Protein AF-A0A838UPL0-F1 (afdb_mo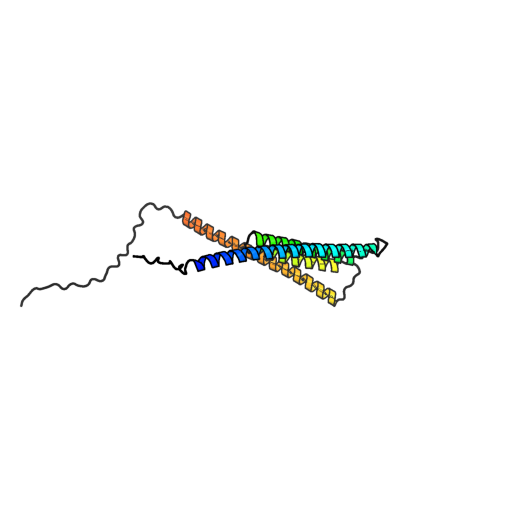nomer_lite)

Foldseek 3Di:
DDDDDDDDDDDPPVVVVVVVVVVVVVVVVVLVVVLVVLLVVLVVVLVVLLVVLVVQLVVQCVVPVDPPRPALVNVLVSVLSVLVSVLSVLVSVLSVVCVPVVDPDCVSVLVSQLSVLVSLLSSLVSVVPRPPDDDDPVVNVVSVVSNVVSVVSNVVSVVVVVVVVVVVVVVVVVVVVVVVVVVPPPPPPDDPPPPPPPPDDDDDDDDDDDDDDD

Secondary structure (DSSP, 8-state):
--------PPPTHHHHHHHHHHHHHHHHHHHHHHHHHHHHHHHHHHHHHHHHHHHHHHHHHHHSSSGGG--HHHHHHHHHHHHHHHHHHHHHHHHHHHHHH----HHHHHHHHHHHHHHHHHHHHHHHT-TT----HHHHHHHHHHHHHHHHHHHHHHHHHHHHHHHHHHHHHHHHHHHHHHHTS----S---------------PPP------

Sequence (214 aa):
MSTPTVKKTPTSRETSKKRGDVIVWIFGILDRGVYIFIGLAFILAAILALFLSFSNLIQSVGRNVAFYDITPQNVLDFVSDLLLVLIIMEVLGTIRSYLQEGDTTVKPFLFIGIISATRGILSIGALLSIPGETLKADEFTRKMIELGIDAVIIVALGITIRVLGKLASDKEDDAELVSQTITEIPAVGGQLTVATTVVNPPHHHEPVPGDVAS

Radius of gyration: 37.72 Å; chains: 1; bounding box: 119×47×112 Å

pLDDT: mean 76.5, std 15.48, range [42.34, 97.94]

Structure (mmCIF, N/CA/C/O backbone):
data_AF-A0A838UPL0-F1
#
_entry.id   AF-A0A838UPL0-F1
#
loop_
_atom_site.group_PDB
_atom_site.id
_atom_site.type_symbol
_atom_site.label_atom_id
_atom_site.label_alt_id
_atom_site.label_comp_id
_atom_site.label_asym_id
_atom_site.label_entity_id
_atom_site.label_seq_id
_atom_site.pdbx_PDB_ins_code
_atom_site.Cartn_x
_atom_site.Cartn_y
_atom_site.Cartn_z
_atom_site.occupancy
_atom_site.B_iso_or_equiv
_atom_site.auth_seq_id
_atom_site.auth_comp_id
_atom_site.auth_asym_id
_atom_site.auth_atom_id
_atom_site.pdbx_PDB_model_num
ATOM 1 N N . MET A 1 1 ? 4.597 -5.238 84.875 1.00 46.53 1 MET A N 1
ATOM 2 C CA . MET A 1 1 ? 3.321 -4.801 84.272 1.00 46.53 1 MET A CA 1
ATOM 3 C C . MET A 1 1 ? 3.653 -4.334 82.864 1.00 46.53 1 MET A C 1
ATOM 5 O O . MET A 1 1 ? 4.021 -3.185 82.679 1.00 46.53 1 MET A O 1
ATOM 9 N N . SER A 1 2 ? 3.682 -5.268 81.913 1.00 47.09 2 SER A N 1
ATOM 10 C CA . SER A 1 2 ? 4.128 -5.022 80.536 1.00 47.09 2 SER A CA 1
ATOM 11 C C . SER A 1 2 ? 2.934 -5.255 79.623 1.00 47.09 2 SER A C 1
ATOM 13 O O . SER A 1 2 ? 2.416 -6.367 79.554 1.00 47.09 2 SER A O 1
ATOM 15 N N . THR A 1 3 ? 2.443 -4.191 79.002 1.00 55.00 3 THR A N 1
ATOM 16 C CA . THR A 1 3 ? 1.325 -4.231 78.058 1.00 55.00 3 THR A CA 1
ATOM 17 C C . THR A 1 3 ? 1.759 -4.930 76.764 1.00 55.00 3 THR A C 1
ATOM 19 O O . THR A 1 3 ? 2.831 -4.623 76.240 1.00 55.00 3 THR A O 1
ATOM 22 N N . PRO A 1 4 ? 0.966 -5.869 76.216 1.00 54.00 4 PRO A N 1
ATOM 23 C CA . PRO A 1 4 ? 1.294 -6.491 74.945 1.00 54.00 4 PRO A CA 1
ATOM 24 C C . PRO A 1 4 ? 0.950 -5.528 73.804 1.00 54.00 4 PRO A C 1
ATOM 26 O O . PRO A 1 4 ? -0.168 -5.022 73.694 1.00 54.00 4 PRO A O 1
ATOM 29 N N . THR A 1 5 ? 1.928 -5.263 72.944 1.00 60.84 5 THR A N 1
ATOM 30 C CA . THR A 1 5 ? 1.773 -4.458 71.734 1.00 60.84 5 THR A CA 1
ATOM 31 C C . THR A 1 5 ? 1.040 -5.267 70.662 1.00 60.84 5 THR A C 1
ATOM 33 O O . THR A 1 5 ? 1.549 -6.248 70.122 1.00 60.84 5 THR A O 1
ATOM 36 N N . VAL A 1 6 ? -0.187 -4.851 70.343 1.00 65.31 6 VAL A N 1
ATOM 37 C CA . VAL A 1 6 ? -0.991 -5.431 69.259 1.00 65.31 6 VAL A CA 1
ATOM 38 C C . VAL A 1 6 ? -0.346 -5.083 67.916 1.00 65.31 6 VAL A C 1
ATOM 40 O O . VAL A 1 6 ? -0.384 -3.940 67.457 1.00 65.31 6 VAL A O 1
ATOM 43 N N . LYS A 1 7 ? 0.257 -6.085 67.274 1.00 62.19 7 LYS A N 1
ATOM 44 C CA . LYS A 1 7 ? 0.838 -5.984 65.932 1.00 62.19 7 LYS A CA 1
ATOM 45 C C . LYS A 1 7 ? -0.303 -6.016 64.906 1.00 62.19 7 LYS A C 1
ATOM 47 O O . LYS A 1 7 ? -0.904 -7.063 64.684 1.00 62.19 7 LYS A O 1
ATOM 52 N N . LYS A 1 8 ? -0.634 -4.868 64.304 1.00 61.50 8 LYS A N 1
ATOM 53 C CA . LYS A 1 8 ? -1.645 -4.778 63.236 1.00 61.50 8 LYS A CA 1
ATOM 54 C C . LYS A 1 8 ? -1.180 -5.588 62.022 1.00 61.50 8 LYS A C 1
ATOM 56 O O . LYS A 1 8 ? -0.199 -5.233 61.374 1.00 61.50 8 LYS A O 1
ATOM 61 N N . THR A 1 9 ? -1.880 -6.676 61.722 1.00 64.88 9 THR A N 1
ATOM 62 C CA . THR A 1 9 ? -1.722 -7.425 60.472 1.00 64.88 9 THR A CA 1
ATOM 63 C C . THR A 1 9 ? -2.295 -6.603 59.314 1.00 64.88 9 THR A C 1
ATOM 65 O O . THR A 1 9 ? -3.437 -6.146 59.425 1.00 64.88 9 THR A O 1
ATOM 68 N N . PRO A 1 10 ? -1.548 -6.395 58.215 1.00 59.47 10 PRO A N 1
ATOM 69 C CA . PRO A 1 10 ? -2.039 -5.637 57.072 1.00 59.47 10 PRO A CA 1
ATOM 70 C C . PRO A 1 10 ? -3.258 -6.341 56.468 1.00 59.47 10 PRO A C 1
ATOM 72 O O . PRO A 1 10 ? -3.233 -7.529 56.149 1.00 59.47 10 PRO A O 1
ATOM 75 N N . THR A 1 11 ? -4.358 -5.603 56.367 1.00 61.34 11 THR A N 1
ATOM 76 C CA . THR A 1 11 ? -5.640 -6.087 55.859 1.00 61.34 11 THR A CA 1
ATOM 77 C C . THR A 1 11 ? -5.556 -6.370 54.357 1.00 61.34 11 THR A C 1
ATOM 79 O O . THR A 1 11 ? -5.105 -5.520 53.592 1.00 61.34 11 THR A O 1
ATOM 82 N N . SER A 1 12 ? -6.071 -7.526 53.928 1.00 61.12 12 SER A N 1
ATOM 83 C CA . SER A 1 12 ? -6.034 -8.077 52.554 1.00 61.12 12 SER A CA 1
ATOM 84 C C . SER A 1 12 ? -6.566 -7.163 51.423 1.00 61.12 12 SER A C 1
ATOM 86 O O . SER A 1 12 ? -6.449 -7.488 50.246 1.00 61.12 12 SER A O 1
ATOM 88 N N . ARG A 1 13 ? -7.152 -6.000 51.741 1.00 58.97 13 ARG A N 1
ATOM 89 C CA . ARG A 1 13 ? -7.645 -5.019 50.755 1.00 58.97 13 ARG A CA 1
ATOM 90 C C . ARG A 1 13 ? -6.539 -4.146 50.146 1.00 58.97 13 ARG A C 1
ATOM 92 O O . ARG A 1 13 ? -6.709 -3.646 49.040 1.00 58.97 13 ARG A O 1
ATOM 99 N N . GLU A 1 14 ? -5.403 -3.983 50.821 1.00 55.94 14 GLU A N 1
ATOM 100 C CA . GLU A 1 14 ? -4.322 -3.091 50.365 1.00 55.94 14 GLU A CA 1
ATOM 101 C C . GLU A 1 14 ? -3.392 -3.758 49.330 1.00 55.94 14 GLU A C 1
ATOM 103 O O . GLU A 1 14 ? -2.831 -3.106 48.449 1.00 55.94 14 GLU A O 1
ATOM 108 N N . THR A 1 15 ? -3.280 -5.088 49.376 1.00 56.06 15 THR A N 1
ATOM 109 C CA . THR A 1 15 ? -2.425 -5.886 48.482 1.00 56.06 15 THR A CA 1
ATOM 110 C C . THR A 1 15 ? -3.022 -6.079 47.086 1.00 56.06 15 THR A C 1
ATOM 112 O O . THR A 1 15 ? -2.272 -6.264 46.129 1.00 56.06 15 THR A O 1
ATOM 115 N N . SER A 1 16 ? -4.348 -5.990 46.934 1.00 59.12 16 SER A N 1
ATOM 116 C CA . SER A 1 16 ? -5.016 -6.116 45.630 1.00 59.12 16 SER A CA 1
ATOM 117 C C . SER A 1 16 ? -4.876 -4.857 44.767 1.00 59.12 16 SER A C 1
ATOM 119 O O . SER A 1 16 ? -4.747 -4.969 43.551 1.00 59.12 16 SER A O 1
ATOM 121 N N . LYS A 1 17 ? -4.850 -3.662 45.378 1.00 59.12 17 LYS A N 1
ATOM 122 C CA . LYS A 1 17 ? -4.760 -2.384 44.648 1.00 59.12 17 LYS A CA 1
ATOM 123 C C . LYS A 1 17 ? -3.376 -2.176 44.020 1.00 59.12 17 LYS A C 1
ATOM 125 O O . LYS A 1 17 ? -3.278 -1.872 42.839 1.00 59.12 17 LYS A O 1
ATOM 130 N N . LYS A 1 18 ? -2.305 -2.492 44.762 1.00 62.38 18 LYS A N 1
ATOM 131 C CA . LYS A 1 18 ? -0.920 -2.445 44.251 1.00 62.38 18 LYS A CA 1
ATOM 132 C C . LYS A 1 18 ? -0.658 -3.384 43.070 1.00 62.38 18 LYS A C 1
ATOM 134 O O . LYS A 1 18 ? 0.221 -3.105 42.266 1.00 62.38 18 LYS A O 1
ATOM 139 N N . ARG A 1 19 ? -1.377 -4.508 42.969 1.00 69.44 19 ARG A N 1
ATOM 140 C CA . ARG A 1 19 ? -1.193 -5.475 41.874 1.00 69.44 19 ARG A CA 1
ATOM 141 C C . ARG A 1 19 ? -1.781 -4.974 40.554 1.00 69.44 19 ARG A C 1
ATOM 143 O O . ARG A 1 19 ? -1.145 -5.165 39.525 1.00 69.44 19 ARG A O 1
ATOM 150 N N . GLY A 1 20 ? -2.937 -4.308 40.591 1.00 72.00 20 GLY A N 1
ATOM 151 C CA . GLY A 1 20 ? -3.556 -3.712 39.401 1.00 72.00 20 GLY A CA 1
ATOM 152 C C . GLY A 1 20 ? -2.692 -2.609 38.790 1.00 72.00 20 GLY A C 1
ATOM 153 O O . GLY A 1 20 ? -2.417 -2.644 37.594 1.00 72.00 20 GLY A O 1
ATOM 154 N N . ASP A 1 21 ? -2.172 -1.707 39.624 1.00 80.38 21 ASP A N 1
ATOM 155 C CA . ASP A 1 21 ? -1.339 -0.585 39.170 1.00 80.38 21 ASP A CA 1
ATOM 156 C C . ASP A 1 21 ? -0.024 -1.061 38.522 1.00 80.38 21 ASP A C 1
ATOM 158 O O . ASP A 1 21 ? 0.416 -0.507 37.517 1.00 80.38 21 ASP A O 1
ATOM 162 N N . VAL A 1 22 ? 0.581 -2.134 39.050 1.00 79.88 22 VAL A N 1
ATOM 163 C CA . VAL A 1 22 ? 1.806 -2.735 38.490 1.00 79.88 22 VAL A CA 1
ATOM 164 C C . VAL A 1 22 ? 1.543 -3.409 37.143 1.00 79.88 22 VAL A C 1
ATOM 166 O O . VAL A 1 22 ? 2.362 -3.282 36.236 1.00 79.88 22 VAL A O 1
ATOM 169 N N . ILE A 1 23 ? 0.406 -4.097 36.990 1.00 82.06 23 ILE A N 1
ATOM 170 C CA . ILE A 1 23 ? 0.023 -4.731 35.722 1.00 82.06 23 ILE A CA 1
ATOM 171 C C . 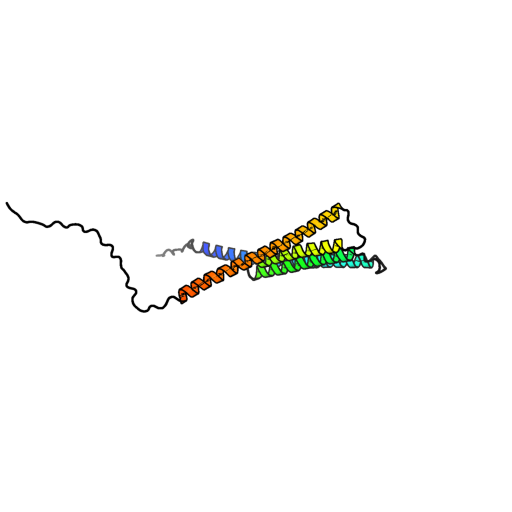ILE A 1 23 ? -0.197 -3.655 34.654 1.00 82.06 23 ILE A C 1
ATOM 173 O O . ILE A 1 23 ? 0.413 -3.731 33.593 1.00 82.06 23 ILE A O 1
ATOM 177 N N . VAL A 1 24 ? -0.979 -2.613 34.951 1.00 82.06 24 VAL A N 1
ATOM 178 C CA . VAL A 1 24 ? -1.237 -1.506 34.012 1.00 82.06 24 VAL A CA 1
ATOM 179 C C . VAL A 1 24 ? 0.060 -0.786 33.625 1.00 82.06 24 VAL A C 1
ATOM 181 O O . VAL A 1 24 ? 0.267 -0.465 32.456 1.00 82.06 24 VAL A O 1
ATOM 184 N N . TRP A 1 25 ? 0.973 -0.591 34.580 1.00 81.94 25 TRP A N 1
ATOM 185 C CA . TRP A 1 25 ? 2.276 0.019 34.318 1.00 81.94 25 TRP A CA 1
ATOM 186 C C . TRP A 1 25 ? 3.172 -0.842 33.408 1.00 81.94 25 TRP A C 1
ATOM 188 O O . TRP A 1 25 ? 3.798 -0.319 32.486 1.00 81.94 25 TRP A O 1
ATOM 198 N N . ILE A 1 26 ? 3.195 -2.163 33.613 1.00 81.56 26 ILE A N 1
ATOM 199 C CA . ILE A 1 26 ? 3.934 -3.111 32.761 1.00 81.56 26 ILE A CA 1
ATOM 200 C C . ILE A 1 26 ? 3.344 -3.188 31.353 1.00 81.56 26 ILE A C 1
ATOM 202 O O . ILE A 1 26 ? 4.105 -3.166 30.387 1.00 81.56 26 ILE A O 1
ATOM 206 N N . PHE A 1 27 ? 2.015 -3.231 31.226 1.00 82.62 27 PHE A N 1
ATOM 207 C CA . PHE A 1 27 ? 1.348 -3.210 29.924 1.00 82.62 27 PHE A CA 1
ATOM 208 C C . PHE A 1 27 ? 1.703 -1.938 29.146 1.00 82.62 27 PHE A C 1
ATOM 210 O O . PHE A 1 27 ? 2.151 -2.031 28.009 1.00 82.62 27 PHE A O 1
ATOM 217 N N . GLY A 1 28 ? 1.665 -0.765 29.788 1.00 81.00 28 GLY A N 1
ATOM 218 C CA . GLY A 1 28 ? 2.030 0.494 29.130 1.00 81.00 28 GLY A CA 1
ATOM 219 C C . GLY A 1 28 ? 3.494 0.572 28.667 1.00 81.00 28 GLY A C 1
ATOM 220 O O . GLY A 1 28 ? 3.783 1.178 27.632 1.00 81.00 28 GLY A O 1
ATOM 221 N N . ILE A 1 29 ? 4.431 -0.045 29.401 1.00 82.19 29 ILE A N 1
ATOM 222 C CA . ILE A 1 29 ? 5.841 -0.141 28.981 1.00 82.19 29 ILE A CA 1
ATOM 223 C C . ILE A 1 29 ? 5.996 -1.098 27.791 1.00 82.19 29 ILE A C 1
ATOM 225 O O . ILE A 1 29 ? 6.764 -0.813 26.868 1.00 82.19 29 ILE A O 1
ATOM 229 N N . LEU A 1 30 ? 5.268 -2.218 27.814 1.00 86.56 30 LEU A N 1
ATOM 230 C CA . LEU A 1 30 ? 5.356 -3.268 26.808 1.00 86.56 30 LEU A CA 1
ATOM 231 C C . LEU A 1 30 ? 4.764 -2.803 25.481 1.00 86.56 30 LEU A C 1
ATOM 233 O O . LEU A 1 30 ? 5.424 -2.940 24.455 1.00 86.56 30 LEU A O 1
ATOM 237 N N . ASP A 1 31 ? 3.590 -2.175 25.520 1.00 83.88 31 ASP A N 1
ATOM 238 C CA . ASP A 1 31 ? 2.942 -1.581 24.353 1.00 83.88 31 ASP A CA 1
ATOM 239 C C . ASP A 1 31 ? 3.904 -0.611 23.659 1.00 83.88 31 ASP A C 1
ATOM 241 O O . ASP A 1 31 ? 4.214 -0.754 22.476 1.00 83.88 31 ASP A O 1
ATOM 245 N N . ARG A 1 32 ? 4.507 0.306 24.428 1.00 84.31 32 ARG A N 1
ATOM 246 C CA . ARG A 1 32 ? 5.484 1.271 23.905 1.00 84.31 32 ARG A CA 1
ATOM 247 C C . ARG A 1 32 ? 6.724 0.605 23.304 1.00 84.31 32 ARG A C 1
ATOM 249 O O . ARG A 1 32 ? 7.209 1.058 22.267 1.00 84.31 32 ARG A O 1
ATOM 256 N N . GLY A 1 33 ? 7.231 -0.454 23.934 1.00 87.31 33 GLY A N 1
ATOM 257 C CA . GLY A 1 33 ? 8.363 -1.228 23.423 1.00 87.31 33 GLY A CA 1
ATOM 258 C C . GLY A 1 33 ? 8.048 -1.913 22.091 1.00 87.31 33 GLY A C 1
ATOM 259 O O . GLY A 1 33 ? 8.828 -1.804 21.143 1.00 87.31 33 GLY A O 1
ATOM 260 N N . VAL A 1 34 ? 6.879 -2.550 21.994 1.00 85.75 34 VAL A N 1
ATOM 261 C CA . VAL A 1 34 ? 6.391 -3.199 20.769 1.00 85.75 34 VAL A CA 1
ATOM 262 C C . VAL A 1 34 ? 6.240 -2.179 19.638 1.00 85.75 34 VAL A C 1
ATOM 264 O O . VAL A 1 34 ? 6.662 -2.448 18.515 1.00 85.75 34 VAL A O 1
ATOM 267 N N . TYR A 1 35 ? 5.736 -0.976 19.922 1.00 81.56 35 TYR A N 1
ATOM 268 C CA . TYR A 1 35 ? 5.573 0.076 18.913 1.00 81.56 35 TYR A CA 1
ATOM 269 C C . TYR A 1 35 ? 6.891 0.559 18.319 1.00 81.56 35 TYR A C 1
ATOM 271 O O . TYR A 1 35 ? 7.022 0.663 17.098 1.00 81.56 35 TYR A O 1
ATOM 279 N N . ILE A 1 36 ? 7.881 0.831 19.170 1.00 86.94 36 ILE A N 1
ATOM 280 C CA . ILE A 1 36 ? 9.211 1.246 18.714 1.00 86.94 36 ILE A CA 1
ATOM 281 C C . ILE A 1 36 ? 9.843 0.129 17.885 1.00 86.94 36 ILE A C 1
ATOM 283 O O . ILE A 1 36 ? 10.430 0.399 16.840 1.00 86.94 36 ILE A O 1
ATOM 287 N N . PHE A 1 37 ? 9.680 -1.122 18.317 1.00 90.31 37 PHE A N 1
ATOM 288 C CA . PHE A 1 37 ? 10.210 -2.278 17.607 1.00 90.31 37 PHE A CA 1
ATOM 289 C C . PHE A 1 37 ? 9.583 -2.451 16.216 1.00 90.31 37 PHE A C 1
ATOM 291 O O . PHE A 1 37 ? 10.315 -2.566 15.235 1.00 90.31 37 PHE A O 1
ATOM 298 N N . ILE A 1 38 ? 8.249 -2.406 16.105 1.00 88.44 38 ILE A N 1
ATOM 299 C CA . ILE A 1 38 ? 7.539 -2.515 14.820 1.00 88.44 38 ILE A CA 1
ATOM 300 C C . ILE A 1 38 ? 7.927 -1.357 13.898 1.00 88.44 38 ILE A C 1
ATOM 302 O O . ILE A 1 38 ? 8.293 -1.587 12.747 1.00 88.44 38 ILE A O 1
ATOM 306 N N . GLY A 1 39 ? 7.894 -0.119 14.399 1.00 87.38 39 GLY A N 1
ATOM 307 C CA . GLY A 1 39 ? 8.254 1.055 13.606 1.00 87.38 39 GLY A CA 1
ATOM 308 C C . GLY A 1 39 ? 9.692 0.987 13.090 1.00 87.38 39 GLY A C 1
ATOM 309 O O . GLY A 1 39 ? 9.939 1.230 11.910 1.00 87.38 39 GLY A O 1
ATOM 310 N N . LEU A 1 40 ? 10.636 0.579 13.943 1.00 91.38 40 LEU A N 1
ATOM 311 C CA . LEU A 1 40 ? 12.033 0.391 13.558 1.00 91.38 40 LEU A CA 1
ATOM 312 C C . LEU A 1 40 ? 12.196 -0.728 12.521 1.00 91.38 40 LEU A C 1
ATOM 314 O O . LEU A 1 40 ? 12.939 -0.552 11.559 1.00 91.38 40 LEU A O 1
ATOM 318 N N . ALA A 1 41 ? 11.489 -1.849 12.677 1.00 90.88 41 ALA A N 1
ATOM 319 C CA . ALA A 1 41 ? 11.526 -2.956 11.725 1.00 90.88 41 ALA A CA 1
ATOM 320 C C . ALA A 1 41 ? 11.012 -2.538 10.337 1.00 90.88 41 ALA A C 1
ATOM 322 O O . ALA A 1 41 ? 11.657 -2.844 9.336 1.00 90.88 41 ALA A O 1
ATOM 323 N N . PHE A 1 42 ? 9.908 -1.786 10.270 1.00 90.81 42 PHE A N 1
ATOM 324 C CA . PHE A 1 42 ? 9.378 -1.239 9.014 1.00 90.81 42 PHE A CA 1
ATOM 325 C C . PHE A 1 42 ? 10.357 -0.260 8.354 1.00 90.81 42 PHE A C 1
ATOM 327 O O . PHE A 1 42 ? 10.585 -0.344 7.149 1.00 90.81 42 PHE A O 1
ATOM 334 N N . ILE A 1 43 ? 10.985 0.627 9.132 1.00 90.81 43 ILE A N 1
ATOM 335 C CA . ILE A 1 43 ? 12.001 1.560 8.618 1.00 90.81 43 ILE A CA 1
ATOM 336 C C . ILE A 1 43 ? 13.211 0.798 8.070 1.00 90.81 43 ILE A C 1
ATOM 338 O O . ILE A 1 43 ? 13.664 1.080 6.962 1.00 90.81 43 ILE A O 1
ATOM 342 N N . LEU A 1 44 ? 13.723 -0.188 8.810 1.00 94.44 44 LEU A N 1
ATOM 343 C CA . LEU A 1 44 ? 14.842 -1.016 8.359 1.00 94.44 44 LEU A CA 1
ATOM 344 C C . LEU A 1 44 ? 14.486 -1.801 7.093 1.00 94.44 44 LEU A C 1
ATOM 346 O O . LEU A 1 44 ? 15.302 -1.859 6.178 1.00 94.44 44 LEU A O 1
ATOM 350 N N . ALA A 1 45 ? 13.272 -2.350 7.007 1.00 91.06 45 ALA A N 1
ATOM 351 C CA . ALA A 1 45 ? 12.789 -3.042 5.817 1.00 91.06 45 ALA A CA 1
ATOM 352 C C . ALA A 1 45 ? 12.697 -2.102 4.605 1.00 91.06 45 ALA A C 1
ATOM 354 O O . ALA A 1 45 ? 13.175 -2.460 3.532 1.00 91.06 45 ALA A O 1
ATOM 355 N N . ALA A 1 46 ? 12.152 -0.891 4.778 1.00 90.88 46 ALA A N 1
ATOM 356 C CA . ALA A 1 46 ? 12.089 0.125 3.727 1.00 90.88 46 ALA A CA 1
ATOM 357 C C . ALA A 1 46 ? 13.487 0.507 3.223 1.00 90.88 46 ALA A C 1
ATOM 359 O O . ALA A 1 46 ? 13.729 0.517 2.017 1.00 90.88 46 ALA A O 1
ATOM 360 N N . ILE A 1 47 ? 14.418 0.790 4.141 1.00 94.25 47 ILE A N 1
ATOM 361 C CA . ILE A 1 47 ? 15.801 1.152 3.804 1.00 94.25 47 ILE A CA 1
ATOM 362 C C . ILE A 1 47 ? 16.495 -0.003 3.084 1.00 94.25 47 ILE A C 1
ATOM 364 O O . ILE A 1 47 ? 17.144 0.220 2.065 1.00 94.25 47 ILE A O 1
ATOM 368 N N . LEU A 1 48 ? 16.354 -1.231 3.587 1.00 94.06 48 LEU A N 1
ATOM 369 C CA . LEU A 1 48 ? 16.975 -2.407 2.991 1.00 94.06 48 LEU A CA 1
ATOM 370 C C . LEU A 1 48 ? 16.415 -2.681 1.593 1.00 94.06 48 LEU A C 1
ATOM 372 O O . LEU A 1 48 ? 17.193 -2.871 0.664 1.00 94.06 48 LEU A O 1
ATOM 376 N N . ALA A 1 49 ? 15.092 -2.645 1.425 1.00 90.81 49 ALA A N 1
ATOM 377 C CA . ALA A 1 49 ? 14.448 -2.805 0.125 1.00 90.81 49 ALA A CA 1
ATOM 378 C C . ALA A 1 49 ? 14.938 -1.741 -0.864 1.00 90.81 49 ALA A C 1
ATOM 380 O O . ALA A 1 49 ? 15.399 -2.086 -1.950 1.00 90.81 49 ALA A O 1
ATOM 381 N N . LEU A 1 50 ? 14.945 -0.464 -0.466 1.00 92.88 50 LEU A N 1
ATOM 382 C CA . LEU A 1 50 ? 15.437 0.635 -1.300 1.00 92.88 50 LEU A CA 1
ATOM 383 C C . LEU A 1 50 ? 16.906 0.426 -1.682 1.00 92.88 50 LEU A C 1
ATOM 385 O O . LEU A 1 50 ? 17.265 0.536 -2.854 1.00 92.88 50 LEU A O 1
ATOM 389 N N . PHE A 1 51 ? 17.751 0.074 -0.713 1.00 94.69 51 PHE A N 1
ATOM 390 C CA . PHE A 1 51 ? 19.172 -0.170 -0.940 1.00 94.69 51 PHE A CA 1
ATOM 391 C C . PHE A 1 51 ? 19.417 -1.331 -1.911 1.00 94.69 51 PHE A C 1
ATOM 393 O O . PHE A 1 51 ? 20.244 -1.203 -2.816 1.00 94.69 51 PHE A O 1
ATOM 400 N N . LEU A 1 52 ? 18.692 -2.443 -1.760 1.00 91.25 52 LEU A N 1
ATOM 401 C CA . LEU A 1 52 ? 18.771 -3.588 -2.669 1.00 91.25 52 LEU A CA 1
ATOM 402 C C . LEU A 1 52 ? 18.309 -3.210 -4.080 1.00 91.25 52 LEU A C 1
ATOM 404 O O . LEU A 1 52 ? 19.016 -3.497 -5.043 1.00 91.25 52 LEU A O 1
ATOM 408 N N . SER A 1 53 ? 17.191 -2.495 -4.195 1.00 90.00 53 SER A N 1
ATOM 409 C CA . SER A 1 53 ? 16.641 -2.027 -5.479 1.00 90.00 53 SER A CA 1
ATOM 410 C C . SER A 1 53 ? 17.641 -1.143 -6.218 1.00 90.00 53 SER A C 1
ATOM 412 O O . SER A 1 53 ? 17.937 -1.339 -7.397 1.00 90.00 53 SER A O 1
ATOM 414 N N . PHE A 1 54 ? 18.225 -0.185 -5.497 1.00 90.12 54 PHE A N 1
ATOM 415 C CA . PHE A 1 54 ? 19.207 0.741 -6.041 1.00 90.12 54 PHE A CA 1
ATOM 416 C C . PHE A 1 54 ? 20.510 0.029 -6.421 1.00 90.12 54 PHE A C 1
ATOM 418 O O . PHE A 1 54 ? 21.078 0.288 -7.481 1.00 90.12 54 PHE A O 1
ATOM 425 N N . SER A 1 55 ? 20.956 -0.921 -5.596 1.00 88.44 55 SER A N 1
ATOM 426 C CA . SER A 1 55 ? 22.132 -1.748 -5.882 1.00 88.44 55 SER A CA 1
ATOM 427 C C . SER A 1 55 ? 21.931 -2.617 -7.123 1.00 88.44 55 SER A C 1
ATOM 429 O O . SER A 1 55 ? 22.838 -2.709 -7.949 1.00 88.44 55 SER A O 1
ATOM 431 N N . ASN A 1 56 ? 20.751 -3.215 -7.291 1.00 86.44 56 ASN A N 1
ATOM 432 C CA . ASN A 1 56 ? 20.404 -4.019 -8.463 1.00 86.44 56 ASN A CA 1
ATOM 433 C C . ASN A 1 56 ? 20.388 -3.170 -9.738 1.00 86.44 56 ASN A C 1
ATOM 435 O O . ASN A 1 56 ? 20.936 -3.584 -10.765 1.00 86.44 56 ASN A O 1
ATOM 439 N N . LEU A 1 57 ? 19.834 -1.958 -9.663 1.00 84.50 57 LEU A N 1
ATOM 440 C CA . LEU A 1 57 ? 19.835 -1.013 -10.775 1.00 84.50 57 LEU A CA 1
ATOM 441 C C . LEU A 1 57 ? 21.267 -0.603 -11.157 1.00 84.50 57 LEU A C 1
ATOM 443 O O . LEU A 1 57 ? 21.647 -0.720 -12.321 1.00 84.50 57 LEU A O 1
ATOM 447 N N . ILE A 1 58 ? 22.099 -0.211 -10.184 1.00 84.44 58 ILE A N 1
ATOM 448 C CA . ILE A 1 58 ? 23.502 0.163 -10.431 1.00 84.44 58 ILE A CA 1
ATOM 449 C C . ILE A 1 58 ? 24.298 -1.006 -11.002 1.00 84.44 58 ILE A C 1
ATOM 451 O O . ILE A 1 58 ? 25.064 -0.812 -11.938 1.00 84.44 58 ILE A O 1
ATOM 455 N N . GLN A 1 59 ? 24.142 -2.219 -10.470 1.00 81.75 59 GLN A N 1
ATOM 456 C CA . GLN A 1 59 ? 24.847 -3.391 -10.993 1.00 81.75 59 GLN A CA 1
ATOM 457 C C . GLN A 1 59 ? 24.419 -3.736 -12.420 1.00 81.75 59 GLN A C 1
ATOM 459 O O . GLN A 1 59 ? 25.250 -4.204 -13.198 1.00 81.75 59 GLN A O 1
ATOM 464 N N . SER A 1 60 ? 23.152 -3.505 -12.765 1.00 74.75 60 SER A N 1
ATOM 465 C CA . SER A 1 60 ? 22.650 -3.677 -14.131 1.00 74.75 60 SER A CA 1
ATOM 466 C C . SER A 1 60 ? 23.290 -2.674 -15.092 1.00 74.75 60 SER A C 1
ATOM 468 O O . SER A 1 60 ? 23.665 -3.037 -16.200 1.00 74.75 60 SER A O 1
ATOM 470 N N . VAL A 1 61 ? 23.490 -1.431 -14.646 1.00 73.88 61 VAL A N 1
ATOM 471 C CA . VAL A 1 61 ? 24.158 -0.381 -15.432 1.00 73.88 61 VAL A CA 1
ATOM 472 C C . VAL A 1 61 ? 25.677 -0.591 -15.491 1.00 73.88 61 VAL A C 1
ATOM 474 O O . VAL A 1 61 ? 26.276 -0.461 -16.547 1.00 73.88 61 VAL A O 1
ATOM 477 N N . GLY A 1 62 ? 26.330 -0.937 -14.380 1.00 67.56 62 GLY A N 1
ATOM 478 C CA . GLY A 1 62 ? 27.793 -1.021 -14.279 1.00 67.56 62 GLY A CA 1
ATOM 479 C C . GLY A 1 62 ? 28.412 -2.251 -14.948 1.00 67.56 62 GLY A C 1
ATOM 480 O O . GLY A 1 62 ? 29.582 -2.223 -15.322 1.00 67.56 62 GLY A O 1
ATOM 481 N N . ARG A 1 63 ? 27.641 -3.331 -15.119 1.00 61.66 63 ARG A N 1
ATOM 482 C CA . ARG A 1 63 ? 28.070 -4.532 -15.858 1.00 61.66 63 ARG A CA 1
ATOM 483 C C . ARG A 1 63 ? 27.982 -4.338 -17.374 1.00 61.66 63 ARG A C 1
ATOM 485 O O . ARG A 1 63 ? 28.744 -4.958 -18.111 1.00 61.66 63 ARG A O 1
ATOM 492 N N . ASN A 1 64 ? 27.106 -3.438 -17.813 1.00 58.56 64 ASN A N 1
ATOM 493 C CA . ASN A 1 64 ? 26.863 -3.117 -19.209 1.00 58.56 64 ASN A CA 1
ATOM 494 C C . ASN A 1 64 ? 27.535 -1.770 -19.511 1.00 58.56 64 ASN A C 1
ATOM 496 O O . ASN A 1 64 ? 26.956 -0.708 -19.328 1.00 58.56 64 ASN A O 1
ATOM 500 N N . VAL A 1 65 ? 28.791 -1.801 -19.965 1.00 54.38 65 VAL A N 1
ATOM 501 C CA . VAL A 1 65 ? 29.659 -0.614 -20.175 1.00 54.38 65 VAL A CA 1
ATOM 502 C C . VAL A 1 65 ? 29.095 0.404 -21.193 1.00 54.38 65 VAL A C 1
ATOM 504 O O . VAL A 1 65 ? 29.659 1.477 -21.391 1.00 54.38 65 VAL A O 1
ATOM 507 N N . ALA A 1 66 ? 27.957 0.106 -21.821 1.00 57.59 66 ALA A N 1
ATOM 508 C CA . ALA A 1 66 ? 27.165 1.043 -22.595 1.00 57.59 66 ALA A CA 1
ATOM 509 C C . ALA A 1 66 ? 25.803 1.260 -21.913 1.00 57.59 66 ALA A C 1
ATOM 511 O O . ALA A 1 66 ? 25.026 0.321 -21.758 1.00 57.59 66 ALA A O 1
ATOM 512 N N . PHE A 1 67 ? 25.461 2.520 -21.620 1.00 54.72 67 PHE A N 1
ATOM 513 C CA . PHE A 1 67 ? 24.138 2.977 -21.149 1.00 54.72 67 PHE A CA 1
ATOM 514 C C . PHE A 1 67 ? 22.947 2.566 -22.049 1.00 54.72 67 PHE A C 1
ATOM 516 O O . PHE A 1 67 ? 21.803 2.884 -21.740 1.00 54.72 67 PHE A O 1
ATOM 523 N N . TYR A 1 68 ? 23.205 1.878 -23.162 1.00 53.78 68 TYR A N 1
ATOM 524 C CA . TYR A 1 68 ? 22.220 1.440 -24.144 1.00 53.78 68 TYR A CA 1
ATOM 525 C C . TYR A 1 68 ? 21.492 0.139 -23.770 1.00 53.78 68 TYR A C 1
ATOM 527 O O . TYR A 1 68 ? 20.521 -0.206 -24.432 1.00 53.78 68 TYR A O 1
ATOM 535 N N . ASP A 1 69 ? 21.939 -0.566 -22.726 1.00 60.97 69 ASP A N 1
ATOM 536 C CA . ASP A 1 69 ? 21.437 -1.905 -22.374 1.00 60.97 69 ASP A CA 1
ATOM 537 C C . ASP A 1 69 ? 20.559 -1.919 -21.105 1.00 60.97 69 ASP A C 1
ATOM 539 O O . ASP A 1 69 ? 20.348 -2.958 -20.474 1.00 60.97 69 ASP A O 1
ATOM 543 N N . ILE A 1 70 ? 20.042 -0.751 -20.693 1.00 67.56 70 ILE A N 1
ATOM 544 C CA . ILE A 1 70 ? 18.991 -0.690 -19.670 1.00 67.56 70 ILE A CA 1
ATOM 545 C C . ILE A 1 70 ? 17.716 -1.250 -20.301 1.00 67.56 70 ILE A C 1
ATOM 547 O O . ILE A 1 70 ? 17.030 -0.574 -21.067 1.00 67.56 70 ILE A O 1
ATOM 551 N N . THR A 1 71 ? 17.409 -2.505 -19.984 1.00 76.00 71 THR A N 1
ATOM 552 C CA . THR A 1 71 ? 16.190 -3.163 -20.458 1.00 76.00 71 THR A CA 1
ATOM 553 C C . THR A 1 71 ? 14.973 -2.556 -19.740 1.00 76.00 71 THR A C 1
ATOM 555 O O . THR A 1 71 ? 15.068 -2.266 -18.542 1.00 76.00 71 THR A O 1
ATOM 558 N N . PRO A 1 72 ? 13.818 -2.381 -20.416 1.00 78.50 72 PRO A N 1
ATOM 559 C CA . PRO A 1 72 ? 12.580 -1.912 -19.785 1.00 78.50 72 PRO A CA 1
ATOM 560 C C . PRO A 1 72 ? 12.210 -2.679 -18.508 1.00 78.50 72 PRO A C 1
ATOM 562 O O . PRO A 1 72 ? 11.740 -2.072 -17.547 1.00 78.50 72 PRO A O 1
ATOM 565 N N . GLN A 1 73 ? 12.513 -3.979 -18.463 1.00 80.50 73 GLN A N 1
ATOM 566 C CA . GLN A 1 73 ? 12.292 -4.837 -17.301 1.00 80.50 73 GLN A CA 1
ATOM 567 C C . GLN A 1 73 ? 13.028 -4.348 -16.042 1.00 80.50 73 GLN A C 1
ATOM 569 O O . GLN A 1 73 ? 12.441 -4.301 -14.968 1.00 80.50 73 GLN A O 1
ATOM 574 N N . ASN A 1 74 ? 14.279 -3.892 -16.155 1.00 83.12 74 ASN A N 1
ATOM 575 C CA . ASN A 1 74 ? 15.065 -3.447 -14.997 1.00 83.12 74 ASN A CA 1
ATOM 576 C C . ASN A 1 74 ? 14.505 -2.155 -14.385 1.00 83.12 74 ASN A C 1
ATOM 578 O O . ASN A 1 74 ? 14.544 -1.968 -13.169 1.00 83.12 74 ASN A O 1
ATOM 582 N N . VAL A 1 75 ? 13.990 -1.253 -15.228 1.00 84.25 75 VAL A N 1
ATOM 583 C CA . VAL A 1 75 ? 13.300 -0.038 -14.767 1.00 84.25 75 VAL A CA 1
ATOM 584 C C . VAL A 1 75 ? 12.002 -0.417 -14.067 1.00 84.25 75 VAL A C 1
ATOM 586 O O . VAL A 1 75 ? 11.643 0.182 -13.055 1.00 84.25 75 VAL A O 1
ATOM 589 N N . LEU A 1 76 ? 11.315 -1.429 -14.587 1.00 86.25 76 LEU A N 1
ATOM 590 C CA . LEU A 1 76 ? 10.062 -1.893 -14.035 1.00 86.25 76 LEU A CA 1
ATOM 591 C C . LEU A 1 76 ? 10.209 -2.535 -12.662 1.00 86.25 76 LEU A C 1
ATOM 593 O O . LEU A 1 76 ? 9.466 -2.187 -11.744 1.00 86.25 76 LEU A O 1
ATOM 597 N N . ASP A 1 77 ? 11.185 -3.426 -12.519 1.00 85.25 77 ASP A N 1
ATOM 598 C CA . ASP A 1 77 ? 11.511 -4.064 -11.248 1.00 85.25 77 ASP A CA 1
ATOM 599 C C . ASP A 1 77 ? 11.859 -2.990 -10.209 1.00 85.25 77 ASP A C 1
ATOM 601 O O . ASP A 1 77 ? 11.308 -2.982 -9.109 1.00 85.25 77 ASP A O 1
ATOM 605 N N . PHE A 1 78 ? 12.652 -1.987 -10.603 1.00 88.19 78 PHE A N 1
ATOM 606 C CA . PHE A 1 78 ? 12.971 -0.849 -9.745 1.00 88.19 78 PHE A CA 1
ATOM 607 C C . PHE A 1 78 ? 11.726 -0.052 -9.323 1.00 88.19 78 PHE A C 1
ATOM 609 O O . PHE A 1 78 ? 11.570 0.262 -8.145 1.00 88.19 78 PHE A O 1
ATOM 616 N N . VAL A 1 79 ? 10.809 0.261 -10.245 1.00 88.94 79 VAL A N 1
ATOM 617 C CA . VAL A 1 79 ? 9.548 0.947 -9.907 1.00 88.94 79 VAL A CA 1
ATOM 618 C C . VAL A 1 79 ? 8.684 0.082 -8.989 1.00 88.94 79 VAL A C 1
ATOM 620 O O . VAL A 1 79 ? 8.126 0.594 -8.022 1.00 88.94 79 VAL A O 1
ATOM 623 N N . SER A 1 80 ? 8.588 -1.221 -9.246 1.00 88.75 80 SER A N 1
ATOM 624 C CA . SER A 1 80 ? 7.829 -2.169 -8.423 1.00 88.75 80 SER A CA 1
ATOM 625 C C . SER A 1 80 ? 8.352 -2.235 -6.984 1.00 88.75 80 SER A C 1
ATOM 627 O O . SER A 1 80 ? 7.558 -2.266 -6.030 1.00 88.75 80 SER A O 1
ATOM 629 N N . ASP A 1 81 ? 9.676 -2.190 -6.823 1.00 90.75 81 ASP A N 1
ATOM 630 C CA . ASP A 1 81 ? 10.335 -2.149 -5.524 1.00 90.75 81 ASP A CA 1
ATOM 631 C C . ASP A 1 81 ? 10.169 -0.785 -4.840 1.00 90.75 81 ASP A C 1
ATOM 633 O O . ASP A 1 81 ? 9.899 -0.719 -3.640 1.00 90.75 81 ASP A O 1
ATOM 637 N N . LEU A 1 82 ? 10.231 0.325 -5.582 1.00 90.31 82 LEU A N 1
ATOM 638 C CA . LEU A 1 82 ? 9.918 1.648 -5.033 1.00 90.31 82 LEU A CA 1
ATOM 639 C C . LEU A 1 82 ? 8.465 1.734 -4.564 1.00 90.31 82 LEU A C 1
ATOM 641 O O . LEU A 1 82 ? 8.201 2.248 -3.480 1.00 90.31 82 LEU A O 1
ATOM 645 N N . LEU A 1 83 ? 7.521 1.190 -5.333 1.00 90.06 83 LEU A N 1
ATOM 646 C CA . LEU A 1 83 ? 6.121 1.100 -4.931 1.00 90.06 83 LEU A CA 1
ATOM 647 C C . LEU A 1 83 ? 5.949 0.237 -3.669 1.00 90.06 83 LEU A C 1
ATOM 649 O O . LEU A 1 83 ? 5.104 0.552 -2.834 1.00 90.06 83 LEU A O 1
ATOM 653 N N . LEU A 1 84 ? 6.757 -0.818 -3.492 1.00 87.75 84 LEU A N 1
ATOM 654 C CA . LEU A 1 84 ? 6.798 -1.589 -2.243 1.00 87.75 84 LEU A CA 1
ATOM 655 C C . LEU A 1 84 ? 7.259 -0.714 -1.074 1.00 87.75 84 LEU A C 1
ATOM 657 O O . LEU A 1 84 ? 6.622 -0.713 -0.022 1.00 87.75 84 LEU A O 1
ATOM 661 N N . VAL A 1 85 ? 8.339 0.049 -1.254 1.00 91.19 85 VAL A N 1
ATOM 662 C CA . VAL A 1 85 ? 8.843 0.971 -0.226 1.00 91.19 85 VAL A CA 1
ATOM 663 C C . VAL A 1 85 ? 7.798 2.030 0.120 1.00 91.19 85 VAL A C 1
ATOM 665 O O . VAL A 1 85 ? 7.602 2.325 1.300 1.00 91.19 85 VAL A O 1
ATOM 668 N N . LEU A 1 86 ? 7.081 2.553 -0.877 1.00 85.88 86 LEU A N 1
ATOM 669 C CA . LEU A 1 86 ? 5.974 3.480 -0.658 1.00 85.88 86 LEU A CA 1
ATOM 670 C C . LEU A 1 86 ? 4.840 2.835 0.144 1.00 85.88 86 LEU A C 1
ATOM 672 O O . LEU A 1 86 ? 4.370 3.461 1.086 1.00 85.88 86 LEU A O 1
ATOM 676 N N . ILE A 1 87 ? 4.463 1.577 -0.122 1.00 87.25 87 ILE A N 1
ATOM 677 C CA . ILE A 1 87 ? 3.497 0.860 0.733 1.00 87.25 87 ILE A CA 1
ATOM 678 C C . ILE A 1 87 ? 4.008 0.753 2.169 1.00 87.25 87 ILE A C 1
ATOM 680 O O . ILE A 1 87 ? 3.254 1.014 3.100 1.00 87.25 87 ILE A O 1
ATOM 684 N N . ILE A 1 88 ? 5.268 0.361 2.371 1.00 88.38 88 ILE A N 1
ATOM 685 C CA . ILE A 1 88 ? 5.845 0.207 3.716 1.00 88.38 88 ILE A CA 1
ATOM 686 C C . ILE A 1 88 ? 5.792 1.546 4.467 1.00 88.38 88 ILE A C 1
ATOM 688 O O . ILE A 1 88 ? 5.395 1.576 5.633 1.00 88.38 88 ILE A O 1
ATOM 692 N N . MET A 1 89 ? 6.137 2.651 3.802 1.00 86.81 89 MET A N 1
ATOM 693 C CA . MET A 1 89 ? 6.067 4.000 4.374 1.00 86.81 89 MET A CA 1
ATOM 694 C C . MET A 1 89 ? 4.635 4.439 4.682 1.00 86.81 89 MET A C 1
ATOM 696 O O . MET A 1 89 ? 4.381 5.027 5.733 1.00 86.81 89 MET A O 1
ATOM 700 N N . GLU A 1 90 ? 3.696 4.118 3.803 1.00 87.19 90 GLU A N 1
ATOM 701 C CA . GLU A 1 90 ? 2.289 4.464 3.972 1.00 87.19 90 GLU A CA 1
ATOM 702 C C . GLU A 1 90 ? 1.652 3.688 5.134 1.00 87.19 90 GLU A C 1
ATOM 704 O O . GLU A 1 90 ? 0.989 4.253 6.011 1.00 87.19 90 GLU A O 1
ATOM 709 N N . VAL A 1 91 ? 1.919 2.379 5.191 1.00 85.44 91 VAL A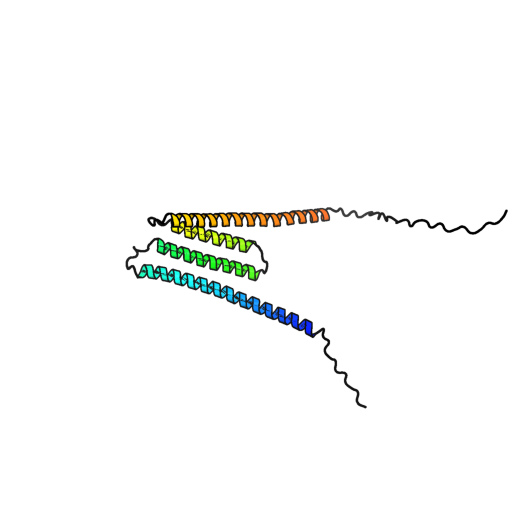 N 1
ATOM 710 C CA . VAL A 1 91 ? 1.502 1.500 6.287 1.00 85.44 91 VAL A CA 1
ATOM 711 C C . VAL A 1 91 ? 2.112 1.982 7.597 1.00 85.44 91 VAL A C 1
ATOM 713 O O . VAL A 1 91 ? 1.402 2.059 8.595 1.00 85.44 91 VAL A O 1
ATOM 716 N N . LEU A 1 92 ? 3.387 2.378 7.608 1.00 86.38 92 LEU A N 1
ATOM 717 C CA . LEU A 1 92 ? 4.028 2.951 8.790 1.00 86.38 92 LEU A CA 1
ATOM 718 C C . LEU A 1 92 ? 3.352 4.256 9.232 1.00 86.38 92 LEU A C 1
ATOM 720 O O . LEU A 1 92 ? 3.165 4.459 10.431 1.00 86.38 92 LEU A O 1
ATOM 724 N N . GLY A 1 93 ? 2.959 5.123 8.294 1.00 80.00 93 GLY A N 1
ATOM 725 C CA . GLY A 1 93 ? 2.178 6.330 8.579 1.00 80.00 93 GLY A CA 1
ATOM 726 C C . GLY A 1 93 ? 0.844 6.009 9.253 1.00 80.00 93 GLY A C 1
ATOM 727 O O . GLY A 1 93 ? 0.497 6.614 10.268 1.00 80.00 93 GLY A O 1
ATOM 728 N N . THR A 1 94 ? 0.155 4.982 8.757 1.00 83.19 94 THR A N 1
ATOM 729 C CA . THR A 1 94 ? -1.118 4.511 9.317 1.00 83.19 94 THR A CA 1
ATOM 730 C C . THR A 1 94 ? -0.947 3.855 10.680 1.00 83.19 94 THR A C 1
ATOM 732 O O . THR A 1 94 ? -1.697 4.165 11.599 1.00 83.19 94 THR A O 1
ATOM 735 N N . ILE A 1 95 ? 0.066 3.002 10.852 1.00 80.50 95 ILE A N 1
ATOM 736 C CA . ILE A 1 95 ? 0.433 2.426 12.150 1.00 80.50 95 ILE A CA 1
ATOM 737 C C . ILE A 1 95 ? 0.716 3.560 13.131 1.00 80.50 95 ILE A C 1
ATOM 739 O O . ILE A 1 95 ? 0.200 3.551 14.240 1.00 80.50 95 ILE A O 1
ATOM 743 N N . ARG A 1 96 ? 1.481 4.578 12.727 1.00 79.44 96 ARG A N 1
ATOM 744 C CA . ARG A 1 96 ? 1.794 5.700 13.611 1.00 79.44 96 ARG A CA 1
ATOM 745 C C . ARG A 1 96 ? 0.541 6.492 13.999 1.00 79.44 96 ARG A C 1
ATOM 747 O O . ARG A 1 96 ? 0.414 6.834 15.166 1.00 79.44 96 ARG A O 1
ATOM 754 N N . SER A 1 97 ? -0.369 6.752 13.059 1.00 74.44 97 SER A N 1
ATOM 755 C CA . SER A 1 97 ? -1.646 7.439 13.316 1.00 74.44 97 SER A CA 1
ATOM 756 C C . SER A 1 97 ? -2.552 6.624 14.245 1.00 74.44 97 SER A C 1
ATOM 758 O O . SER A 1 97 ? -2.977 7.132 15.281 1.00 74.44 97 SER A O 1
ATOM 760 N N . TYR A 1 98 ? -2.741 5.333 13.956 1.00 74.00 98 TYR A N 1
ATOM 761 C CA . TYR A 1 98 ? -3.506 4.408 14.795 1.00 74.00 98 TYR A CA 1
ATOM 762 C C . TYR A 1 98 ? -2.953 4.334 16.228 1.00 74.00 98 TYR A C 1
ATOM 764 O O . TYR A 1 98 ? -3.702 4.346 17.202 1.00 74.00 98 TYR A O 1
ATOM 772 N N . LEU A 1 99 ? -1.627 4.320 16.365 1.00 65.12 99 LEU A N 1
ATOM 773 C CA . LEU A 1 99 ? -0.945 4.258 17.657 1.00 65.12 99 LEU A CA 1
ATOM 774 C C . LEU A 1 99 ? -0.912 5.598 18.413 1.00 65.12 99 LEU A C 1
ATOM 776 O O . LEU A 1 99 ? -0.721 5.581 19.627 1.00 65.12 99 LEU A O 1
ATOM 780 N N . GLN A 1 100 ? -1.038 6.747 17.738 1.00 69.62 100 GLN A N 1
ATOM 781 C CA . GLN A 1 100 ? -1.031 8.073 18.376 1.00 69.62 100 GLN A CA 1
ATOM 782 C C . GLN A 1 100 ? -2.410 8.482 18.888 1.00 69.62 100 GLN A C 1
ATOM 784 O O . GLN A 1 100 ? -2.510 9.042 19.978 1.00 69.62 100 GLN A O 1
ATOM 789 N N . GLU A 1 101 ? -3.453 8.210 18.108 1.00 65.88 101 GLU A N 1
ATOM 790 C CA . GLU A 1 101 ? -4.816 8.648 18.419 1.00 65.88 101 GLU A CA 1
ATOM 791 C C . GLU A 1 101 ? -5.599 7.585 19.202 1.00 65.88 101 GLU A C 1
ATOM 793 O O . GLU A 1 101 ? -6.585 7.917 19.852 1.00 65.88 101 GLU A O 1
ATOM 798 N N . GLY A 1 102 ? -5.154 6.320 19.200 1.00 58.75 102 GLY A N 1
ATOM 799 C CA . GLY A 1 102 ? -5.772 5.217 19.951 1.00 58.75 102 GLY A CA 1
ATOM 800 C C . GLY A 1 102 ? -7.171 4.822 19.466 1.00 58.75 102 GLY A C 1
ATOM 801 O O . GLY A 1 102 ? -7.710 3.811 19.913 1.00 58.75 102 GLY A O 1
ATOM 802 N N . ASP A 1 103 ? -7.744 5.584 18.536 1.00 57.41 103 ASP A N 1
ATOM 803 C CA . ASP A 1 103 ? -9.068 5.351 17.993 1.00 57.41 103 ASP A CA 1
ATOM 804 C C . ASP A 1 103 ? -8.970 4.465 16.750 1.00 57.41 103 ASP A C 1
ATOM 806 O O . ASP A 1 103 ? -8.343 4.799 15.739 1.00 57.41 103 ASP A O 1
ATOM 810 N N . THR A 1 104 ? -9.594 3.290 16.821 1.00 61.03 104 THR A N 1
ATOM 811 C CA . THR A 1 104 ? -9.600 2.277 15.756 1.00 61.03 104 THR A CA 1
ATOM 812 C C . THR A 1 104 ? -10.599 2.656 14.671 1.00 61.03 104 THR A C 1
ATOM 814 O O . THR A 1 104 ? -11.539 1.924 14.356 1.00 61.03 104 THR A O 1
ATOM 817 N N . THR A 1 105 ? -10.436 3.843 14.093 1.00 69.81 105 THR A N 1
ATOM 818 C CA . THR A 1 105 ? -11.292 4.254 12.988 1.00 69.81 105 THR A CA 1
ATOM 819 C C . THR A 1 105 ? -11.028 3.321 11.808 1.00 69.81 105 THR A C 1
ATOM 821 O O . THR A 1 105 ? -9.893 3.011 11.473 1.00 69.81 105 THR A O 1
ATOM 824 N N . VAL A 1 106 ? -12.085 2.841 11.157 1.00 82.31 106 VAL A N 1
ATOM 825 C CA . VAL A 1 106 ? -11.980 1.910 10.018 1.00 82.31 106 VAL A CA 1
ATOM 826 C C . VAL A 1 106 ? -11.384 2.605 8.778 1.00 82.31 106 VAL A C 1
ATOM 828 O O . VAL A 1 106 ? -10.812 1.965 7.900 1.00 82.31 106 VAL A O 1
ATOM 831 N N . LYS A 1 107 ? -11.467 3.940 8.714 1.00 82.44 107 LYS A N 1
ATOM 832 C CA . LYS A 1 107 ? -11.033 4.760 7.570 1.00 82.44 107 LYS A CA 1
ATOM 833 C C . LYS A 1 107 ? -9.550 4.567 7.190 1.00 82.44 107 LYS A C 1
ATOM 835 O O . LYS A 1 107 ? -9.318 4.265 6.022 1.00 82.44 107 LYS A O 1
ATOM 840 N N . PRO A 1 108 ? -8.553 4.674 8.093 1.00 83.31 108 PRO A N 1
ATOM 841 C CA . PRO A 1 108 ? -7.142 4.506 7.732 1.00 83.31 108 PRO A CA 1
ATOM 842 C C . PRO A 1 108 ? -6.830 3.101 7.200 1.00 83.31 108 PRO A C 1
ATOM 844 O O . PRO A 1 108 ? -6.057 2.955 6.259 1.00 83.31 108 PRO A O 1
ATOM 847 N N . PHE A 1 109 ? -7.495 2.064 7.722 1.00 83.38 109 PHE A N 1
ATOM 848 C CA . PHE A 1 109 ? -7.345 0.700 7.210 1.00 83.38 109 PHE A CA 1
ATOM 849 C C . PHE A 1 109 ? -7.879 0.552 5.774 1.00 83.38 109 PHE A C 1
ATOM 851 O O . PHE A 1 109 ? -7.222 -0.052 4.926 1.00 83.38 109 PHE A O 1
ATOM 858 N N . LEU A 1 110 ? -9.037 1.150 5.470 1.00 89.31 110 LEU A N 1
ATOM 859 C CA . LEU A 1 110 ? -9.606 1.153 4.114 1.00 89.31 110 LEU A CA 1
ATOM 860 C C . LEU A 1 110 ? -8.708 1.903 3.120 1.00 89.31 110 LEU A C 1
ATOM 862 O O . LEU A 1 110 ? -8.533 1.431 1.997 1.00 89.31 110 LEU A O 1
ATOM 866 N N . PHE A 1 111 ? -8.093 3.016 3.530 1.00 86.50 111 PHE A N 1
ATOM 867 C CA . PHE A 1 111 ? -7.119 3.726 2.695 1.00 86.50 111 PHE A CA 1
ATOM 868 C C . PHE A 1 111 ? -5.893 2.865 2.381 1.00 86.50 111 PHE A C 1
ATOM 870 O O . PHE A 1 111 ? -5.512 2.764 1.216 1.00 86.50 111 PHE A O 1
ATOM 877 N N . ILE A 1 112 ? -5.334 2.164 3.371 1.00 87.06 112 ILE A N 1
ATOM 878 C CA . ILE A 1 112 ? -4.224 1.227 3.140 1.00 87.06 112 ILE A CA 1
ATOM 879 C C . ILE A 1 112 ? -4.612 0.107 2.171 1.00 87.06 112 ILE A C 1
ATOM 881 O O . ILE A 1 112 ? -3.829 -0.231 1.282 1.00 87.06 112 ILE A O 1
ATOM 885 N N . GLY A 1 113 ? -5.826 -0.437 2.285 1.00 88.69 113 GLY A N 1
ATOM 886 C CA . GLY A 1 113 ? -6.328 -1.438 1.342 1.00 88.69 113 GLY A CA 1
ATOM 887 C C . GLY A 1 113 ? -6.387 -0.918 -0.100 1.00 88.69 113 GLY A C 1
ATOM 888 O O . GLY A 1 113 ? -5.949 -1.607 -1.022 1.00 88.69 113 GLY A O 1
ATOM 889 N N . ILE A 1 114 ? -6.857 0.319 -0.297 1.00 92.56 114 ILE A N 1
ATOM 890 C CA . ILE A 1 114 ? -6.913 0.965 -1.618 1.00 92.56 114 ILE A CA 1
ATOM 891 C C . ILE A 1 114 ? -5.506 1.193 -2.176 1.00 92.56 114 ILE A C 1
ATOM 893 O O . ILE A 1 114 ? -5.260 0.907 -3.348 1.00 92.56 114 ILE A O 1
ATOM 897 N N . ILE A 1 115 ? -4.573 1.676 -1.355 1.00 89.88 115 ILE A N 1
ATOM 898 C CA . ILE A 1 115 ? -3.192 1.949 -1.780 1.00 89.88 115 ILE A CA 1
ATOM 899 C C . ILE A 1 115 ? -2.486 0.648 -2.176 1.00 89.88 115 ILE A C 1
ATOM 901 O O . ILE A 1 115 ? -1.837 0.593 -3.221 1.00 89.88 115 ILE A O 1
ATOM 905 N N . SER A 1 116 ? -2.684 -0.424 -1.403 1.00 89.62 116 SER A N 1
ATOM 906 C CA . SER A 1 116 ? -2.159 -1.759 -1.711 1.00 89.62 116 SER A CA 1
ATOM 907 C C . SER A 1 116 ? -2.661 -2.284 -3.063 1.00 89.62 116 SER A C 1
ATOM 909 O O . SER A 1 116 ? -1.858 -2.690 -3.904 1.00 89.62 116 SER A O 1
ATOM 911 N N . ALA A 1 117 ? -3.971 -2.210 -3.317 1.00 92.69 117 ALA A N 1
ATOM 912 C CA . ALA A 1 117 ? -4.552 -2.635 -4.592 1.00 92.69 117 ALA A CA 1
ATOM 913 C C . ALA A 1 117 ? -4.108 -1.733 -5.762 1.00 92.69 117 ALA A C 1
ATOM 915 O O . ALA A 1 117 ? -3.778 -2.216 -6.842 1.00 92.69 117 ALA A O 1
ATOM 916 N N . THR A 1 118 ? -4.000 -0.418 -5.538 1.00 93.00 118 THR A N 1
ATOM 917 C CA . THR A 1 118 ? -3.502 0.531 -6.551 1.00 93.00 118 THR A CA 1
ATOM 918 C C . THR A 1 118 ? -2.068 0.197 -6.958 1.00 93.00 118 THR A C 1
ATOM 920 O O . THR A 1 118 ? -1.727 0.234 -8.139 1.00 93.00 118 THR A O 1
ATOM 923 N N . ARG A 1 119 ? -1.219 -0.193 -6.002 1.00 91.69 119 ARG A N 1
ATOM 924 C CA . ARG A 1 119 ? 0.147 -0.645 -6.283 1.00 91.69 119 ARG A CA 1
ATOM 925 C C . ARG A 1 119 ? 0.181 -1.902 -7.151 1.00 91.69 119 ARG A C 1
ATOM 927 O O . ARG A 1 119 ? 1.032 -1.979 -8.035 1.00 91.69 119 ARG A O 1
ATOM 934 N N . GLY A 1 120 ? -0.714 -2.861 -6.916 1.00 89.12 120 GLY A N 1
ATOM 935 C CA . GLY A 1 120 ? -0.864 -4.047 -7.767 1.00 89.12 120 GLY A CA 1
ATOM 936 C C . GLY A 1 120 ? -1.196 -3.670 -9.213 1.00 89.12 120 GLY A C 1
ATOM 937 O O . GLY A 1 120 ? -0.493 -4.087 -10.135 1.00 89.12 120 GLY A O 1
ATOM 938 N N . ILE A 1 121 ? -2.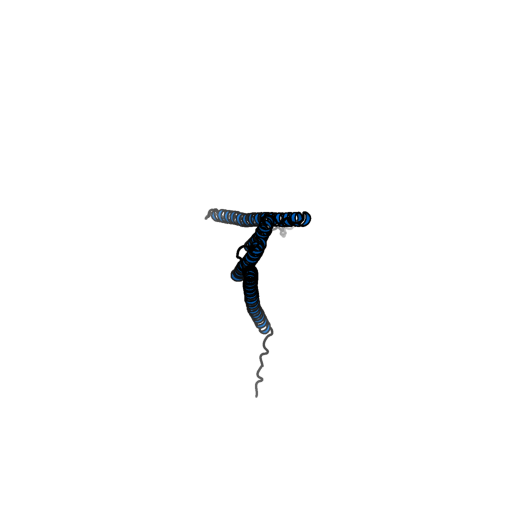143 -2.743 -9.398 1.00 93.44 121 ILE A N 1
ATOM 939 C CA . ILE A 1 121 ? -2.505 -2.193 -10.715 1.00 93.44 121 ILE A CA 1
ATOM 940 C C . ILE A 1 121 ? -1.319 -1.522 -11.403 1.00 93.44 121 ILE A C 1
ATOM 942 O O . ILE A 1 121 ? -1.080 -1.774 -12.582 1.00 93.44 121 ILE A O 1
ATOM 946 N N . LEU A 1 122 ? -0.568 -0.682 -10.690 1.00 91.62 122 LEU A N 1
ATOM 947 C CA . LEU A 1 122 ? 0.592 0.005 -11.261 1.00 91.62 122 LEU A CA 1
ATOM 948 C C . LEU A 1 122 ? 1.694 -0.983 -11.656 1.00 91.62 122 LEU A C 1
ATOM 950 O O . LEU A 1 122 ? 2.240 -0.873 -12.748 1.00 91.62 122 LEU A O 1
ATOM 954 N N . SER A 1 123 ? 1.994 -1.964 -10.803 1.00 88.31 123 SER A N 1
ATOM 955 C CA . SER A 1 123 ? 3.022 -2.977 -11.069 1.00 88.31 123 SER A CA 1
ATOM 956 C C . SER A 1 123 ? 2.650 -3.860 -12.267 1.00 88.31 123 SER A C 1
ATOM 958 O O . SER A 1 123 ? 3.435 -4.005 -13.203 1.00 88.31 123 SER A O 1
ATOM 960 N N . ILE A 1 124 ? 1.424 -4.394 -12.288 1.00 91.38 124 ILE A N 1
ATOM 961 C CA . ILE A 1 124 ? 0.950 -5.267 -13.368 1.00 91.38 124 ILE A CA 1
ATOM 962 C C . ILE A 1 124 ? 0.740 -4.475 -14.660 1.00 91.38 124 ILE A C 1
ATOM 964 O O . ILE A 1 124 ? 1.143 -4.930 -15.727 1.00 91.38 124 ILE A O 1
ATOM 968 N N . GLY A 1 125 ? 0.144 -3.285 -14.588 1.00 90.19 125 GLY A N 1
ATOM 969 C CA . GLY A 1 125 ? -0.072 -2.429 -15.754 1.00 90.19 125 GLY A CA 1
ATOM 970 C C . GLY A 1 125 ? 1.240 -2.016 -16.414 1.00 90.19 125 GLY A C 1
ATOM 971 O O . GLY A 1 125 ? 1.341 -2.010 -17.639 1.00 90.19 125 GLY A O 1
ATOM 972 N N . ALA A 1 126 ? 2.269 -1.745 -15.612 1.00 88.06 126 ALA A N 1
ATOM 973 C CA . ALA A 1 126 ? 3.583 -1.425 -16.134 1.00 88.06 126 ALA A CA 1
ATOM 974 C C . ALA A 1 126 ? 4.271 -2.666 -16.746 1.00 88.06 126 ALA A C 1
ATOM 976 O O . ALA A 1 126 ? 4.867 -2.545 -17.814 1.00 88.06 126 ALA A O 1
ATOM 977 N N . LEU A 1 127 ? 4.104 -3.861 -16.157 1.00 86.62 127 LEU A N 1
ATOM 978 C CA . LEU A 1 127 ? 4.574 -5.136 -16.732 1.00 86.62 127 LEU A CA 1
ATOM 979 C C . LEU A 1 127 ? 3.970 -5.409 -18.104 1.00 86.62 127 LEU A C 1
ATO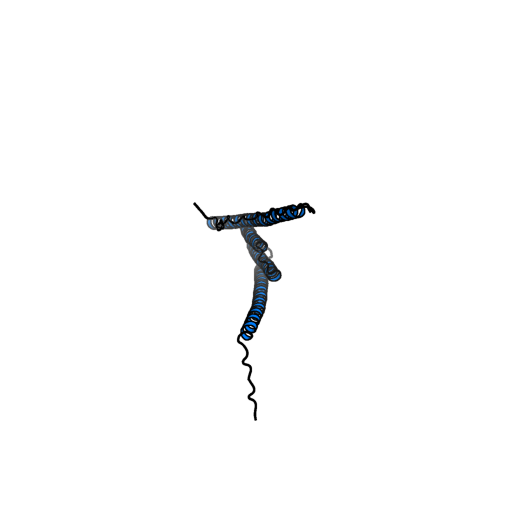M 981 O O . LEU A 1 127 ? 4.678 -5.743 -19.047 1.00 86.62 127 LEU A O 1
ATOM 985 N N . LEU A 1 128 ? 2.663 -5.204 -18.237 1.00 88.38 128 LEU A N 1
ATOM 986 C CA . LEU A 1 128 ? 1.956 -5.395 -19.501 1.00 88.38 128 LEU A CA 1
ATOM 987 C C . LEU A 1 128 ? 2.294 -4.326 -20.554 1.00 88.38 128 LEU A C 1
ATOM 989 O O . LEU A 1 128 ? 1.980 -4.510 -21.727 1.00 88.38 128 LEU A O 1
ATOM 993 N N . SER A 1 129 ? 2.920 -3.216 -20.155 1.00 85.88 129 SER A N 1
ATOM 994 C CA . SER A 1 129 ? 3.280 -2.115 -21.052 1.00 85.88 129 SER A CA 1
ATOM 995 C C . SER A 1 129 ? 4.653 -2.286 -21.711 1.00 85.88 129 SER A C 1
ATOM 997 O O . SER A 1 129 ? 5.022 -1.432 -22.522 1.00 85.88 129 SER A O 1
ATOM 999 N N . ILE A 1 130 ? 5.419 -3.333 -21.382 1.00 81.06 130 ILE A N 1
ATOM 1000 C CA . ILE A 1 130 ? 6.746 -3.549 -21.965 1.00 81.06 130 ILE A CA 1
ATOM 1001 C C . ILE A 1 130 ? 6.608 -3.942 -23.447 1.00 81.06 130 ILE A C 1
ATOM 1003 O O . ILE A 1 130 ? 6.063 -5.001 -23.768 1.00 81.06 130 ILE A O 1
ATOM 1007 N N . PRO A 1 131 ? 7.113 -3.122 -24.389 1.00 65.44 131 PRO A N 1
ATOM 1008 C CA . PRO A 1 131 ? 7.037 -3.441 -25.807 1.00 65.44 131 PRO A CA 1
ATOM 1009 C C . PRO A 1 131 ? 7.955 -4.622 -26.148 1.00 65.44 131 PRO A C 1
ATOM 1011 O O . PRO A 1 131 ? 9.157 -4.567 -25.898 1.00 65.44 131 PRO A O 1
ATOM 1014 N N . GLY A 1 132 ? 7.406 -5.667 -26.770 1.00 65.69 132 GLY A N 1
ATOM 1015 C CA . GLY A 1 132 ? 8.180 -6.804 -27.290 1.00 65.69 132 GLY A CA 1
ATOM 1016 C C . GLY A 1 132 ? 8.345 -7.985 -26.330 1.00 65.69 132 GLY A C 1
ATOM 1017 O O . GLY A 1 132 ? 8.772 -9.053 -26.767 1.00 65.69 132 GLY A O 1
ATOM 1018 N N . GLU A 1 133 ? 7.940 -7.848 -25.067 1.00 65.88 133 GLU A N 1
ATOM 1019 C CA . GLU A 1 133 ? 7.881 -8.960 -24.121 1.00 65.88 133 GLU A CA 1
ATOM 1020 C C . GLU A 1 133 ? 6.512 -9.642 -24.230 1.00 65.88 133 GLU A C 1
ATOM 1022 O O . GLU A 1 133 ? 5.493 -9.170 -23.730 1.00 65.88 133 GLU A O 1
ATOM 1027 N N . THR A 1 134 ? 6.460 -10.741 -24.982 1.00 66.44 134 THR A N 1
ATOM 1028 C CA . THR A 1 134 ? 5.230 -11.524 -25.129 1.00 66.44 134 THR A CA 1
ATOM 1029 C C . THR A 1 134 ? 5.137 -12.526 -23.989 1.00 66.44 134 THR A C 1
ATOM 1031 O O . THR A 1 134 ? 5.758 -13.588 -24.016 1.00 66.44 134 THR A O 1
ATOM 1034 N N . LEU A 1 135 ? 4.346 -12.183 -22.970 1.00 79.44 135 LEU A N 1
ATOM 1035 C CA . LEU A 1 135 ? 3.950 -13.139 -21.940 1.00 79.44 135 LEU A CA 1
ATOM 1036 C C . LEU A 1 135 ? 3.253 -14.337 -22.591 1.00 79.44 135 LEU A C 1
ATOM 1038 O O . LEU A 1 135 ? 2.500 -14.196 -23.561 1.00 79.44 135 LEU A O 1
ATOM 1042 N N . LYS A 1 136 ? 3.459 -15.530 -22.027 1.00 87.31 136 LYS A N 1
ATOM 1043 C CA . LYS A 1 136 ? 2.668 -16.699 -22.426 1.00 87.31 136 LYS A CA 1
ATOM 1044 C C . LYS A 1 136 ? 1.187 -16.405 -22.190 1.00 87.31 136 LYS A C 1
ATOM 1046 O O . LYS A 1 136 ? 0.837 -15.736 -21.219 1.00 87.31 136 LYS A O 1
ATOM 1051 N N . ALA A 1 137 ? 0.316 -16.949 -23.040 1.00 85.38 137 ALA A N 1
ATOM 1052 C CA . ALA A 1 137 ? -1.128 -16.710 -22.961 1.00 85.38 137 ALA A CA 1
ATOM 1053 C C . ALA A 1 137 ? -1.708 -16.982 -21.556 1.00 85.38 137 ALA A C 1
ATOM 1055 O O . ALA A 1 137 ? -2.532 -16.210 -21.061 1.00 85.38 137 ALA A O 1
ATOM 1056 N N . ASP A 1 138 ? -1.218 -18.027 -20.883 1.00 90.12 138 ASP A N 1
ATOM 1057 C CA . ASP A 1 138 ? -1.640 -18.383 -19.525 1.00 90.12 138 ASP A CA 1
ATOM 1058 C C . ASP A 1 138 ? -1.185 -17.353 -18.477 1.00 90.12 138 ASP A C 1
ATOM 1060 O O . ASP A 1 138 ? -1.955 -16.966 -17.595 1.00 90.12 138 ASP A O 1
ATOM 1064 N N . GLU A 1 139 ? 0.051 -16.859 -18.586 1.00 89.00 139 GLU A N 1
ATOM 1065 C CA . GLU A 1 139 ? 0.611 -15.849 -17.678 1.00 89.00 139 GLU A CA 1
ATOM 1066 C C . GLU A 1 139 ? -0.073 -14.497 -17.865 1.00 89.00 139 GLU A C 1
ATOM 1068 O O . GLU A 1 139 ? -0.454 -13.860 -16.882 1.00 89.00 139 GLU A O 1
ATOM 1073 N N . PHE A 1 140 ? -0.304 -14.097 -19.117 1.00 89.94 140 PHE A N 1
ATOM 1074 C CA . PHE A 1 140 ? -1.057 -12.892 -19.445 1.00 89.94 140 PHE A CA 1
ATOM 1075 C C . PHE A 1 140 ? -2.471 -12.946 -18.859 1.00 89.94 140 PHE A C 1
ATOM 1077 O O . PHE A 1 140 ? -2.896 -12.017 -18.174 1.00 89.94 140 PHE A O 1
ATOM 1084 N N . THR A 1 141 ? -3.183 -14.061 -19.051 1.00 92.06 141 THR A N 1
ATOM 1085 C CA . THR A 1 141 ? -4.541 -14.241 -18.514 1.00 92.06 141 THR A CA 1
ATOM 1086 C C . THR A 1 141 ? -4.546 -14.178 -16.988 1.00 92.06 141 THR A C 1
ATOM 1088 O O . THR A 1 141 ? -5.378 -13.489 -16.397 1.00 92.06 141 THR A O 1
ATOM 1091 N N . ARG A 1 142 ? -3.578 -14.828 -16.328 1.00 94.12 142 ARG A N 1
ATOM 1092 C CA . ARG A 1 142 ? -3.426 -14.763 -14.869 1.00 94.12 142 ARG A CA 1
ATOM 1093 C C . ARG A 1 142 ? -3.183 -13.329 -14.392 1.00 94.12 142 ARG A C 1
ATOM 1095 O O . ARG A 1 142 ? -3.793 -12.921 -13.408 1.00 94.12 142 ARG A O 1
ATOM 1102 N N . LYS A 1 143 ? -2.331 -12.563 -15.082 1.00 92.75 143 LYS A N 1
ATOM 1103 C CA . LYS A 1 143 ? -2.049 -11.158 -14.750 1.00 92.75 143 LYS A CA 1
ATOM 1104 C C . LYS A 1 143 ? -3.242 -10.240 -14.997 1.00 92.75 143 LYS A C 1
ATOM 1106 O O . LYS A 1 143 ? -3.500 -9.373 -14.172 1.00 92.75 143 LYS A O 1
ATOM 1111 N N . MET A 1 144 ? -4.024 -10.482 -16.044 1.00 94.19 144 MET A N 1
ATOM 1112 C CA . MET A 1 144 ? -5.285 -9.775 -16.289 1.00 94.19 144 MET A CA 1
ATOM 1113 C C . MET A 1 144 ? -6.330 -10.045 -15.199 1.00 94.19 144 MET A C 1
ATOM 1115 O O . MET A 1 144 ? -7.036 -9.127 -14.787 1.00 94.19 144 MET A O 1
ATOM 1119 N N . ILE A 1 145 ? -6.421 -11.283 -14.702 1.00 96.19 145 ILE A N 1
ATOM 1120 C CA . ILE A 1 145 ? -7.305 -11.622 -13.577 1.00 96.19 145 ILE A CA 1
ATOM 1121 C C . ILE A 1 145 ? -6.827 -10.934 -12.295 1.00 96.19 145 ILE A C 1
ATOM 1123 O O . ILE A 1 145 ? -7.638 -10.334 -11.598 1.00 96.19 145 ILE A O 1
ATOM 1127 N N . GLU A 1 146 ? -5.526 -10.989 -12.002 1.00 94.81 146 GLU A N 1
ATOM 1128 C CA . GLU A 1 146 ? -4.907 -10.323 -10.845 1.00 94.81 146 GLU A CA 1
ATOM 1129 C C . GLU A 1 146 ? -5.204 -8.808 -10.868 1.00 94.81 146 GLU A C 1
ATOM 1131 O O . GLU A 1 146 ? -5.740 -8.268 -9.903 1.00 94.81 146 GLU A O 1
ATOM 1136 N N . LEU A 1 147 ? -5.023 -8.167 -12.028 1.00 95.56 147 LEU A N 1
ATOM 1137 C CA . LEU A 1 147 ? -5.361 -6.761 -12.269 1.00 95.56 147 LEU A CA 1
ATOM 1138 C C . LEU A 1 147 ? -6.855 -6.457 -12.055 1.00 95.56 147 LEU A C 1
ATOM 1140 O O . LEU A 1 147 ? -7.218 -5.444 -11.455 1.00 95.56 147 LEU A O 1
ATOM 1144 N N . GLY A 1 148 ? -7.733 -7.331 -12.553 1.00 96.44 148 GLY A N 1
ATOM 1145 C CA . GLY A 1 148 ? -9.178 -7.199 -12.379 1.00 96.44 148 GLY A CA 1
ATOM 1146 C C . GLY A 1 148 ? -9.608 -7.324 -10.916 1.00 96.44 148 GLY A C 1
ATOM 1147 O O . GLY A 1 148 ? -10.469 -6.569 -10.465 1.00 96.44 148 GLY A O 1
ATOM 1148 N N . ILE A 1 149 ? -8.989 -8.235 -10.160 1.00 97.44 149 ILE A N 1
ATOM 1149 C CA . ILE A 1 149 ? -9.239 -8.410 -8.724 1.00 97.44 149 ILE A CA 1
ATOM 1150 C C . ILE A 1 149 ? -8.839 -7.145 -7.959 1.00 97.44 149 ILE A C 1
ATOM 1152 O O . ILE A 1 149 ? -9.640 -6.661 -7.159 1.00 97.44 149 ILE A O 1
ATOM 1156 N N . ASP A 1 150 ? -7.670 -6.566 -8.241 1.00 95.50 150 ASP A N 1
ATOM 1157 C CA . ASP A 1 150 ? -7.234 -5.321 -7.597 1.00 95.50 150 ASP A CA 1
ATOM 1158 C C . ASP A 1 150 ? -8.226 -4.174 -7.850 1.00 95.50 150 ASP A C 1
ATOM 1160 O O . ASP A 1 150 ? -8.614 -3.458 -6.922 1.00 95.50 150 ASP A O 1
ATOM 1164 N N . ALA A 1 151 ? -8.721 -4.037 -9.084 1.00 96.62 151 ALA A N 1
ATOM 1165 C CA . ALA A 1 151 ? -9.730 -3.034 -9.422 1.00 96.62 151 ALA A CA 1
ATOM 1166 C C . ALA A 1 151 ? -11.051 -3.249 -8.657 1.00 96.62 151 ALA A C 1
ATOM 1168 O O . ALA A 1 151 ? -11.630 -2.296 -8.126 1.00 96.62 151 ALA A O 1
ATOM 1169 N N . VAL A 1 152 ? -11.515 -4.498 -8.550 1.00 97.94 152 VAL A N 1
ATOM 1170 C CA . VAL A 1 152 ? -12.718 -4.849 -7.776 1.00 97.94 152 VAL A CA 1
ATOM 1171 C C . VAL A 1 152 ? -12.531 -4.531 -6.292 1.00 97.94 152 VAL A C 1
ATOM 1173 O O . VAL A 1 152 ? -13.445 -3.982 -5.673 1.00 97.94 152 VAL A O 1
ATOM 1176 N N . ILE A 1 153 ? -11.354 -4.813 -5.723 1.00 97.00 153 ILE A N 1
ATOM 1177 C CA . ILE A 1 153 ? -11.030 -4.493 -4.326 1.00 97.00 153 ILE A CA 1
ATOM 1178 C C . ILE A 1 153 ? -11.128 -2.982 -4.084 1.00 97.00 153 ILE A C 1
ATOM 1180 O O . ILE A 1 153 ? -11.778 -2.569 -3.123 1.00 97.00 153 ILE A O 1
ATOM 1184 N N . ILE A 1 154 ? -10.558 -2.148 -4.960 1.00 96.50 154 ILE A N 1
ATOM 1185 C CA . ILE A 1 154 ? -10.634 -0.681 -4.829 1.00 96.50 154 ILE A CA 1
ATOM 1186 C C . ILE A 1 154 ? -12.089 -0.205 -4.826 1.00 96.50 154 ILE A C 1
ATOM 1188 O O . ILE A 1 154 ? -12.476 0.585 -3.963 1.00 96.50 154 ILE A O 1
ATOM 1192 N N . VAL A 1 155 ? -12.911 -0.702 -5.755 1.00 97.50 155 VAL A N 1
ATOM 1193 C CA . VAL A 1 155 ? -14.334 -0.336 -5.832 1.00 97.50 155 VAL A CA 1
ATOM 1194 C C . VAL A 1 155 ? -15.079 -0.772 -4.567 1.00 97.50 155 VAL A C 1
ATOM 1196 O O . VAL A 1 155 ? -15.814 0.026 -3.986 1.00 97.50 155 VAL A O 1
ATOM 1199 N N . ALA A 1 156 ? -14.862 -2.001 -4.093 1.00 97.19 156 ALA A N 1
ATOM 1200 C CA . ALA A 1 156 ? -15.497 -2.520 -2.883 1.00 97.19 156 ALA A CA 1
ATOM 1201 C C . ALA A 1 156 ? -15.114 -1.712 -1.628 1.00 97.19 156 ALA A C 1
ATOM 1203 O O . ALA A 1 156 ? -15.980 -1.350 -0.823 1.00 97.19 156 ALA A O 1
ATOM 1204 N N . LEU A 1 157 ? -13.832 -1.367 -1.476 1.00 95.12 157 LEU A N 1
ATOM 1205 C CA . LEU A 1 157 ? -13.360 -0.520 -0.380 1.00 95.12 157 LEU A CA 1
ATOM 1206 C C . LEU A 1 157 ? -13.924 0.903 -0.488 1.00 95.12 157 LEU A C 1
ATOM 1208 O O . LEU A 1 157 ? -14.393 1.444 0.511 1.00 95.12 157 LEU A O 1
ATOM 1212 N N . GLY A 1 158 ? -13.980 1.482 -1.690 1.00 94.75 158 GLY A N 1
ATOM 1213 C CA . GLY A 1 158 ? -14.592 2.792 -1.932 1.00 94.75 158 GLY A CA 1
ATOM 1214 C C . GLY A 1 158 ? -16.081 2.838 -1.566 1.00 94.75 158 GLY A C 1
ATOM 1215 O O . GLY A 1 158 ? -16.532 3.775 -0.901 1.00 94.75 158 GLY A O 1
ATOM 1216 N N . ILE A 1 159 ? -16.841 1.795 -1.916 1.00 95.50 159 ILE A N 1
ATOM 1217 C CA . ILE A 1 159 ? -18.244 1.641 -1.495 1.00 95.50 159 ILE A CA 1
ATOM 1218 C C . ILE A 1 159 ? -18.332 1.553 0.031 1.00 95.50 159 ILE A C 1
ATOM 1220 O O . ILE A 1 159 ? -19.175 2.216 0.636 1.00 95.50 159 ILE A O 1
ATOM 1224 N N . THR A 1 160 ? -17.439 0.794 0.666 1.00 94.56 160 THR A N 1
ATOM 1225 C CA . THR A 1 160 ? -17.402 0.658 2.129 1.00 94.56 160 THR A CA 1
ATOM 1226 C C . THR A 1 160 ? -17.177 2.011 2.810 1.00 94.56 160 THR A C 1
ATOM 1228 O O . THR A 1 160 ? -17.906 2.346 3.743 1.00 94.56 160 THR A O 1
ATOM 1231 N N . ILE A 1 161 ? -16.245 2.836 2.311 1.00 92.00 161 ILE A N 1
ATOM 1232 C CA . ILE A 1 161 ? -16.024 4.203 2.819 1.00 92.00 161 ILE A CA 1
ATOM 1233 C C . ILE A 1 161 ? -17.301 5.042 2.678 1.00 92.00 161 ILE A C 1
ATOM 1235 O O . ILE A 1 161 ? -17.688 5.737 3.618 1.00 92.00 161 ILE A O 1
ATOM 1239 N N . ARG A 1 162 ? -17.987 4.967 1.529 1.00 92.19 162 ARG A N 1
ATOM 1240 C CA . ARG A 1 162 ? -19.230 5.715 1.283 1.00 92.19 162 ARG A CA 1
ATOM 1241 C C . ARG A 1 162 ? -20.346 5.315 2.250 1.00 92.19 162 ARG A C 1
ATOM 1243 O O . ARG A 1 162 ? -21.027 6.193 2.778 1.00 92.19 162 ARG A O 1
ATOM 1250 N N . VAL A 1 163 ? -20.531 4.018 2.483 1.00 92.81 163 VAL A N 1
ATOM 1251 C CA . VAL A 1 163 ? -21.539 3.508 3.424 1.00 92.81 163 VAL A CA 1
ATOM 1252 C C . VAL A 1 163 ? -21.195 3.929 4.851 1.00 92.81 163 VAL A C 1
ATOM 1254 O O . VAL A 1 163 ? -22.054 4.465 5.545 1.00 92.81 163 VAL A O 1
ATOM 1257 N N . LEU A 1 164 ? -19.934 3.776 5.264 1.00 88.25 164 LEU A N 1
ATOM 1258 C CA . LEU A 1 164 ? -19.480 4.188 6.592 1.00 88.25 164 LEU A CA 1
ATOM 1259 C C . LEU A 1 164 ? -19.654 5.698 6.821 1.00 88.25 164 LEU A C 1
ATOM 1261 O O . LEU A 1 164 ? -20.016 6.112 7.918 1.00 88.25 164 LEU A O 1
ATOM 1265 N N . GLY A 1 165 ? -19.443 6.513 5.782 1.00 83.12 165 GLY A N 1
ATOM 1266 C CA . GLY A 1 165 ? -19.698 7.952 5.818 1.00 83.12 165 GLY A CA 1
ATOM 1267 C C . GLY A 1 165 ? -21.178 8.300 6.001 1.00 83.12 165 GLY A C 1
ATOM 1268 O O . GLY A 1 165 ? -21.492 9.154 6.825 1.00 83.12 165 GLY A O 1
ATOM 1269 N N . LYS A 1 166 ? -22.094 7.612 5.300 1.00 84.00 166 LYS A N 1
ATOM 1270 C CA . LYS A 1 166 ? -23.545 7.820 5.486 1.00 84.00 166 LYS A CA 1
ATOM 1271 C C . LYS A 1 166 ? -24.004 7.460 6.900 1.00 84.00 166 LYS A C 1
ATOM 1273 O O . LYS A 1 166 ? -24.706 8.238 7.520 1.00 84.00 166 LYS A O 1
ATOM 1278 N N . LEU A 1 167 ? -23.542 6.333 7.442 1.00 74.50 167 LEU A N 1
ATOM 1279 C CA . LEU A 1 167 ? -23.950 5.858 8.774 1.00 74.50 167 LEU A CA 1
ATOM 1280 C C . LEU A 1 167 ? -23.485 6.746 9.942 1.00 74.50 167 LEU A C 1
ATOM 1282 O O . LEU A 1 167 ? -23.970 6.575 11.066 1.00 74.50 167 LEU A O 1
ATOM 1286 N N . ALA A 1 168 ? -22.501 7.616 9.702 1.00 69.44 168 ALA A N 1
ATOM 1287 C CA . ALA A 1 168 ? -22.077 8.640 10.649 1.00 69.44 168 ALA A CA 1
ATOM 1288 C C . ALA A 1 168 ? -22.959 9.895 10.537 1.00 69.44 168 ALA A C 1
ATOM 1290 O O . ALA A 1 168 ? -23.413 10.383 11.564 1.00 69.44 168 ALA A O 1
ATOM 1291 N N . SER A 1 169 ? -23.261 10.330 9.306 1.00 69.44 169 SER A N 1
ATOM 1292 C CA . SER A 1 169 ? -24.127 11.487 9.028 1.00 69.44 169 SER A CA 1
ATOM 1293 C C . SER A 1 169 ? -25.561 11.270 9.524 1.00 69.44 169 SER A C 1
ATOM 1295 O O . SER A 1 169 ? -26.105 12.130 10.202 1.00 69.44 169 SER A O 1
ATOM 1297 N N . ASP A 1 170 ? -26.135 10.084 9.285 1.00 73.12 170 ASP A N 1
ATOM 1298 C CA . ASP A 1 170 ? -27.521 9.776 9.669 1.00 73.12 170 ASP A CA 1
ATOM 1299 C C . ASP A 1 170 ? -27.733 9.843 11.207 1.00 73.12 170 ASP A C 1
ATOM 1301 O O . ASP A 1 170 ? -28.834 10.116 11.671 1.00 73.12 170 ASP A O 1
ATOM 1305 N N . LYS A 1 171 ? -26.683 9.630 12.025 1.00 67.62 171 LYS A N 1
ATOM 1306 C CA . LYS A 1 171 ? -26.775 9.735 13.499 1.00 67.62 171 LYS A CA 1
ATOM 1307 C C . LYS A 1 171 ? -26.704 11.169 14.022 1.00 67.62 171 LYS A C 1
ATOM 1309 O O . LYS A 1 171 ? -27.215 11.425 15.111 1.00 67.62 171 LYS A O 1
ATOM 1314 N N . GLU A 1 172 ? -26.025 12.066 13.309 1.00 72.88 172 GLU A N 1
ATOM 1315 C CA . GLU A 1 172 ? -25.976 13.489 13.665 1.00 72.88 172 GLU A CA 1
ATOM 1316 C C . GLU A 1 172 ? -27.327 14.150 13.388 1.00 72.88 172 GLU A C 1
ATOM 1318 O O . GLU A 1 172 ? -27.827 14.860 14.259 1.00 72.88 172 GLU A O 1
ATOM 1323 N N . ASP A 1 173 ? -27.964 13.812 12.263 1.00 73.31 173 ASP A N 1
ATOM 1324 C CA . ASP A 1 173 ? -29.290 14.317 11.894 1.00 73.31 173 ASP A CA 1
ATOM 1325 C C . ASP A 1 173 ? -30.356 13.914 12.938 1.00 73.31 173 ASP A C 1
ATOM 1327 O O . ASP A 1 173 ? -31.122 14.752 13.417 1.00 73.31 173 ASP A O 1
ATOM 1331 N N . ASP A 1 174 ? -30.360 12.651 13.383 1.00 73.50 174 ASP A N 1
ATOM 1332 C CA . ASP A 1 174 ? -31.282 12.165 14.421 1.00 73.50 174 ASP A CA 1
ATOM 1333 C C . ASP A 1 174 ? -31.035 12.824 15.796 1.00 73.50 174 ASP A C 1
ATOM 1335 O O . ASP A 1 174 ? -31.977 13.124 16.537 1.00 73.50 174 ASP A O 1
ATOM 1339 N N . ALA A 1 175 ? -29.771 13.069 16.157 1.00 74.75 175 ALA A N 1
ATOM 1340 C CA . ALA A 1 175 ? -29.405 13.718 17.417 1.00 74.75 175 ALA A CA 1
ATOM 1341 C C . ALA A 1 175 ? -29.737 15.221 17.417 1.00 74.75 175 ALA A C 1
ATOM 1343 O O . ALA A 1 175 ? -30.153 15.768 18.446 1.00 74.75 175 ALA A O 1
ATOM 1344 N N . GLU A 1 176 ? -29.599 15.883 16.268 1.00 76.31 176 GLU A N 1
ATOM 1345 C CA . GLU A 1 176 ? -29.961 17.284 16.078 1.00 76.31 176 GLU A CA 1
ATOM 1346 C C . GLU A 1 176 ? -31.480 17.480 16.157 1.00 76.31 176 GLU A C 1
ATOM 1348 O O . GLU A 1 176 ? -31.939 18.378 16.865 1.00 76.31 176 GLU A O 1
ATOM 1353 N N . LEU A 1 177 ? -32.273 16.589 15.551 1.00 73.88 177 LEU A N 1
ATOM 1354 C CA . LEU A 1 177 ? -33.738 16.619 15.640 1.00 73.88 177 LEU A CA 1
ATOM 1355 C C . LEU A 1 177 ? -34.248 16.435 17.076 1.00 73.88 177 LEU A C 1
ATOM 1357 O O . LEU A 1 177 ? -35.195 17.110 17.489 1.00 73.88 177 LEU A O 1
ATOM 1361 N N . VAL A 1 178 ? -33.615 15.568 17.872 1.00 73.44 178 VAL A N 1
ATOM 1362 C CA . VAL A 1 178 ? -33.955 15.397 19.297 1.00 73.44 178 VAL A CA 1
ATOM 1363 C C . VAL A 1 178 ? -33.578 16.641 20.105 1.00 73.44 178 VAL A C 1
ATOM 1365 O O . VAL A 1 178 ? -34.361 17.082 20.946 1.00 73.44 178 VAL A O 1
ATOM 1368 N N . SER A 1 179 ? -32.424 17.255 19.829 1.00 75.56 179 SER A N 1
ATOM 1369 C CA . SER A 1 179 ? -31.995 18.494 20.489 1.00 75.56 179 SER A CA 1
ATOM 1370 C C . SER A 1 179 ? -32.917 19.673 20.153 1.00 75.56 179 SER A C 1
ATOM 1372 O O . SER A 1 179 ? -33.336 20.407 21.050 1.00 75.56 179 SER A O 1
ATOM 1374 N N . GLN A 1 180 ? -33.324 19.814 18.889 1.00 73.56 180 GLN A N 1
ATOM 1375 C CA . GLN A 1 180 ? -34.287 20.830 18.455 1.00 73.56 180 GLN A CA 1
ATOM 1376 C C . GLN A 1 180 ? -35.680 20.576 19.048 1.00 73.56 180 GLN A C 1
ATOM 1378 O O . GLN A 1 180 ? -36.298 21.509 19.549 1.00 73.56 180 GLN A O 1
ATOM 1383 N N . THR A 1 181 ? -36.129 19.318 19.122 1.00 68.94 181 THR A N 1
ATOM 1384 C CA . THR A 1 181 ? -37.403 18.953 19.772 1.00 68.94 181 THR A CA 1
ATOM 1385 C C . THR A 1 181 ? -37.399 19.262 21.274 1.00 68.94 181 THR A C 1
ATOM 1387 O O . THR A 1 181 ? -38.407 19.710 21.813 1.00 68.94 181 THR A O 1
ATOM 1390 N N . ILE A 1 182 ? -36.274 19.056 21.970 1.00 67.25 182 ILE A N 1
ATOM 1391 C CA . ILE A 1 182 ? -36.127 19.387 23.400 1.00 67.25 182 ILE A CA 1
ATOM 1392 C C . ILE A 1 182 ? -36.016 20.906 23.615 1.00 67.25 182 ILE A C 1
ATOM 1394 O O . ILE A 1 182 ? -36.504 21.417 24.622 1.00 67.25 182 ILE A O 1
ATOM 1398 N N . THR A 1 183 ? -35.414 21.635 22.672 1.00 69.19 183 THR A N 1
ATOM 1399 C CA . THR A 1 183 ? -35.248 23.098 22.748 1.00 69.19 183 THR A CA 1
ATOM 1400 C C . THR A 1 183 ? -36.529 23.849 22.366 1.00 69.19 183 THR A C 1
ATOM 1402 O O . THR A 1 183 ? -36.786 24.925 22.900 1.00 69.19 183 THR A O 1
ATOM 1405 N N . GLU A 1 184 ? -37.365 23.272 21.500 1.00 60.09 184 GLU A N 1
ATOM 1406 C CA . GLU A 1 184 ? -38.690 23.798 21.158 1.00 60.09 184 GLU A CA 1
ATOM 1407 C C . GLU A 1 184 ? -39.784 23.430 22.165 1.00 60.09 184 GLU A C 1
ATOM 1409 O O . GLU A 1 184 ? -40.922 23.847 21.963 1.00 60.09 184 GLU A O 1
ATOM 1414 N N . ILE A 1 185 ? -39.494 22.721 23.269 1.00 58.72 185 ILE A N 1
ATOM 1415 C CA . ILE A 1 185 ? -40.466 22.623 24.367 1.00 58.72 185 ILE A CA 1
ATOM 1416 C C . ILE A 1 185 ? -40.686 24.052 24.871 1.00 58.72 185 ILE A C 1
ATOM 1418 O O . ILE A 1 185 ? -39.782 24.616 25.501 1.00 58.72 185 ILE A O 1
ATOM 1422 N N . PRO A 1 186 ? -41.858 24.670 24.616 1.00 49.56 186 PRO A N 1
ATOM 1423 C CA . PRO A 1 186 ? -42.116 25.983 25.156 1.00 49.56 186 PRO A CA 1
ATOM 1424 C C . PRO A 1 186 ? -42.005 25.842 26.665 1.00 49.56 186 PRO A C 1
ATOM 1426 O O . PRO A 1 186 ? -42.596 24.935 27.259 1.00 49.56 186 PRO A O 1
ATOM 1429 N N . ALA A 1 187 ? -41.237 26.730 27.288 1.00 56.00 187 ALA A N 1
ATOM 1430 C CA . ALA A 1 187 ? -41.315 26.948 28.716 1.00 56.00 187 ALA A CA 1
ATOM 1431 C C . ALA A 1 187 ? -42.749 27.405 29.030 1.00 56.00 187 ALA A C 1
ATOM 1433 O O . ALA A 1 187 ? -43.030 28.595 29.150 1.00 56.00 187 ALA A O 1
ATOM 1434 N N . VAL A 1 188 ? -43.680 26.455 29.140 1.00 54.34 188 VAL A N 1
ATOM 1435 C CA . VAL A 1 188 ? -44.998 26.646 29.736 1.00 54.34 188 VAL A CA 1
ATOM 1436 C C . VAL A 1 188 ? -44.739 26.749 31.231 1.00 54.34 188 VAL A C 1
ATOM 1438 O O . VAL A 1 188 ? -44.954 25.833 32.023 1.00 54.34 188 VAL A O 1
ATOM 1441 N N . GLY A 1 189 ? -44.192 27.899 31.614 1.00 51.78 189 GLY A N 1
ATOM 1442 C CA . GLY A 1 189 ? -44.346 28.427 32.949 1.00 51.78 189 GLY A CA 1
ATOM 1443 C C . GLY A 1 189 ? -45.829 28.700 33.146 1.00 51.78 189 GLY A C 1
ATOM 1444 O O . GLY A 1 189 ? -46.337 29.726 32.706 1.00 51.78 189 GLY A O 1
ATOM 1445 N N . GLY A 1 190 ? -46.519 27.756 33.780 1.00 51.16 190 GLY A N 1
ATOM 1446 C CA . GLY A 1 190 ? -47.896 27.928 34.225 1.00 51.16 190 GLY A CA 1
ATOM 1447 C C . GLY A 1 190 ? -48.764 26.701 33.979 1.00 51.16 190 GLY A C 1
ATOM 1448 O O . GLY A 1 190 ? -49.256 26.503 32.878 1.00 51.16 190 GLY A O 1
ATOM 1449 N N . GLN A 1 191 ? -49.019 25.954 35.057 1.00 42.34 191 GLN A N 1
ATOM 1450 C CA . GLN A 1 191 ? -50.046 24.912 35.185 1.00 42.34 191 GLN A CA 1
ATOM 1451 C C . GLN A 1 191 ? -49.777 23.581 34.467 1.00 42.34 191 GLN A C 1
ATOM 1453 O O . GLN A 1 19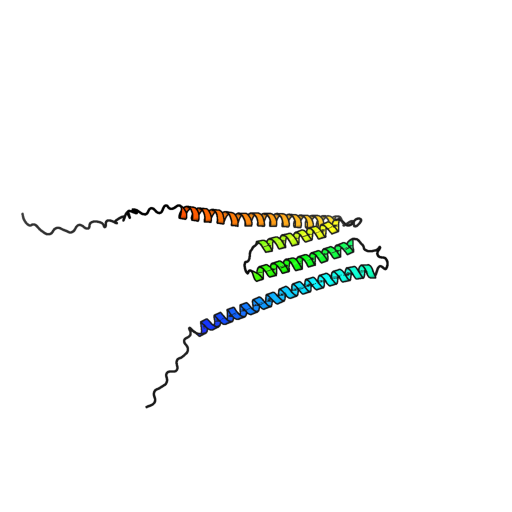1 ? -50.523 23.157 33.588 1.00 42.34 191 GLN A O 1
ATOM 1458 N N . LEU A 1 192 ? -48.810 22.818 34.985 1.00 45.16 192 LEU A N 1
ATOM 1459 C CA . LEU A 1 192 ? -48.959 21.364 34.990 1.00 45.16 192 LEU A CA 1
ATOM 1460 C C . LEU A 1 192 ? -49.900 21.012 36.151 1.00 45.16 192 LEU A C 1
ATOM 1462 O O . LEU A 1 192 ? -49.473 20.843 37.293 1.00 45.16 192 LEU A O 1
ATOM 1466 N N . THR A 1 193 ? -51.205 20.956 35.876 1.00 45.84 193 THR A N 1
ATOM 1467 C CA . THR A 1 193 ? -52.135 20.259 36.769 1.00 45.84 193 THR A CA 1
ATOM 1468 C C . THR A 1 193 ? -51.734 18.793 36.736 1.00 45.84 193 THR A C 1
ATOM 1470 O O . THR A 1 193 ? -52.012 18.073 35.780 1.00 45.84 193 THR A O 1
ATOM 1473 N N . VAL A 1 194 ? -51.009 18.376 37.771 1.00 50.66 194 VAL A N 1
ATOM 1474 C CA . VAL A 1 194 ? -50.739 16.976 38.067 1.00 50.66 194 VAL A CA 1
ATOM 1475 C C . VAL A 1 194 ? -52.099 16.318 38.261 1.00 50.66 194 VAL A C 1
ATOM 1477 O O . VAL A 1 194 ? -52.731 16.468 39.306 1.00 50.66 194 VAL A O 1
ATOM 1480 N N . ALA A 1 195 ? -52.578 15.617 37.235 1.00 45.88 195 ALA A N 1
ATOM 1481 C CA . ALA A 1 195 ? -53.657 14.660 37.388 1.00 45.88 195 ALA A CA 1
ATOM 1482 C C . ALA A 1 195 ? -53.104 13.495 38.216 1.00 45.88 195 ALA A C 1
ATOM 1484 O O . ALA A 1 195 ? -52.695 12.460 37.692 1.00 45.88 195 ALA A O 1
ATOM 1485 N N . THR A 1 196 ? -53.052 13.693 39.534 1.00 45.91 196 THR A N 1
ATOM 1486 C CA . THR A 1 196 ? -52.979 12.606 40.498 1.00 45.91 196 THR A CA 1
ATOM 1487 C C . THR A 1 196 ? -54.212 11.759 40.235 1.00 45.91 196 THR A C 1
ATOM 1489 O O . THR A 1 196 ? -55.315 12.086 40.669 1.00 45.91 196 THR A O 1
ATOM 1492 N N . THR A 1 197 ? -54.035 10.675 39.484 1.00 44.88 197 THR A N 1
ATOM 1493 C CA . THR A 1 197 ? -54.953 9.546 39.551 1.00 44.88 197 THR A CA 1
ATOM 1494 C C . THR A 1 197 ? -54.838 9.028 40.976 1.00 44.88 197 THR A C 1
ATOM 1496 O O . THR A 1 197 ? -53.947 8.250 41.311 1.00 44.88 197 THR A O 1
ATOM 1499 N N . VAL A 1 198 ? -55.692 9.563 41.848 1.00 47.88 198 VAL A N 1
ATOM 1500 C CA . VAL A 1 198 ? -55.964 9.004 43.162 1.00 47.88 198 VAL A CA 1
ATOM 1501 C C . VAL A 1 198 ? -56.542 7.626 42.880 1.00 47.88 198 VAL A C 1
ATOM 1503 O O . VAL A 1 198 ? -57.687 7.493 42.452 1.00 47.88 198 VAL A O 1
ATOM 1506 N N . VAL A 1 199 ? -55.718 6.596 43.053 1.00 55.56 199 VAL A N 1
ATOM 1507 C CA . VAL A 1 199 ? -56.192 5.224 43.205 1.00 55.56 199 VAL A CA 1
ATOM 1508 C C . VAL A 1 199 ? -57.130 5.239 44.407 1.00 55.56 199 VAL A C 1
ATOM 1510 O O . VAL A 1 199 ? -56.686 5.361 45.545 1.00 55.56 199 VAL A O 1
ATOM 1513 N N . ASN A 1 200 ? -58.433 5.202 44.132 1.00 47.97 200 ASN A N 1
ATOM 1514 C CA . ASN A 1 200 ? -59.475 5.052 45.135 1.00 47.97 200 ASN A CA 1
ATOM 1515 C C . ASN A 1 200 ? -59.377 3.623 45.700 1.00 47.97 200 ASN A C 1
ATOM 1517 O O . ASN A 1 200 ? -59.567 2.672 44.934 1.00 47.97 200 ASN A O 1
ATOM 1521 N N . PRO A 1 201 ? -59.036 3.422 46.984 1.00 57.78 201 PRO A N 1
ATOM 1522 C CA . PRO A 1 201 ? -59.088 2.094 47.575 1.00 57.78 201 PRO A CA 1
ATOM 1523 C C . PRO A 1 201 ? -60.553 1.636 47.691 1.00 57.78 201 PRO A C 1
ATOM 1525 O O . PRO A 1 201 ? -61.445 2.463 47.894 1.00 57.78 201 PRO A O 1
ATOM 1528 N N . PRO A 1 202 ? -60.837 0.330 47.551 1.00 49.56 202 PRO A N 1
ATOM 1529 C CA . PRO A 1 202 ? -62.198 -0.177 47.639 1.00 49.56 202 PRO A CA 1
ATOM 1530 C C . PRO A 1 202 ? -62.755 0.090 49.041 1.00 49.56 202 PRO A C 1
ATOM 1532 O O . PRO A 1 202 ? -62.126 -0.237 50.047 1.00 49.56 202 PRO A O 1
ATOM 1535 N N . HIS A 1 203 ? -63.943 0.694 49.093 1.00 53.28 203 HIS A N 1
ATOM 1536 C CA . HIS A 1 203 ? -64.700 0.911 50.319 1.00 53.28 203 HIS A CA 1
ATOM 1537 C C . HIS A 1 203 ? -64.940 -0.429 51.028 1.00 53.28 203 HIS A C 1
ATOM 1539 O O . HIS A 1 203 ? -65.789 -1.223 50.623 1.00 53.28 203 HIS A O 1
ATOM 1545 N N . HIS A 1 204 ? -64.197 -0.676 52.105 1.00 48.25 204 HIS A N 1
ATOM 1546 C CA . HIS A 1 204 ? -64.604 -1.633 53.119 1.00 48.25 204 HIS A CA 1
ATOM 1547 C C . HIS A 1 204 ? -65.768 -1.012 53.896 1.00 48.25 204 HIS A C 1
ATOM 1549 O O . HIS A 1 204 ? -65.607 0.012 54.556 1.00 48.25 204 HIS A O 1
ATOM 1555 N N . HIS A 1 205 ? -66.949 -1.617 53.774 1.00 54.56 205 HIS A N 1
ATOM 1556 C CA . HIS A 1 205 ? -68.088 -1.339 54.639 1.00 54.56 205 HIS A CA 1
ATOM 1557 C C . HIS A 1 205 ? -67.696 -1.613 56.097 1.00 54.56 205 HIS A C 1
ATOM 1559 O O . HIS A 1 205 ? -67.502 -2.766 56.483 1.00 54.56 205 HIS A O 1
ATOM 1565 N N . GLU A 1 206 ? -67.595 -0.560 56.905 1.00 52.97 206 GLU A N 1
ATOM 1566 C CA . GLU A 1 206 ? -67.662 -0.680 58.361 1.00 52.97 206 GLU A CA 1
ATOM 1567 C C . GLU A 1 206 ? -69.103 -1.039 58.773 1.00 52.97 206 GLU A C 1
ATOM 1569 O O . GLU A 1 206 ? -70.058 -0.489 58.210 1.00 52.97 206 GLU A O 1
ATOM 1574 N N . PRO A 1 207 ? -69.298 -1.970 59.722 1.00 57.41 207 PRO A N 1
ATOM 1575 C CA . PRO A 1 207 ? -70.622 -2.359 60.180 1.00 57.41 207 PRO A CA 1
ATOM 1576 C C . PRO A 1 207 ? -71.161 -1.334 61.186 1.00 57.41 207 PRO A C 1
ATOM 1578 O O . PRO A 1 207 ? -70.490 -0.979 62.152 1.00 57.41 207 PRO A O 1
ATOM 1581 N N . VAL A 1 208 ? -72.401 -0.892 60.975 1.00 64.44 208 VAL A N 1
ATOM 1582 C CA . VAL A 1 208 ? -73.148 -0.034 61.906 1.00 64.44 208 VAL A CA 1
ATOM 1583 C C . VAL A 1 208 ? -73.529 -0.845 63.156 1.00 64.44 208 VAL A C 1
ATOM 1585 O O . VAL A 1 208 ? -74.190 -1.878 63.016 1.00 64.44 208 VAL A O 1
ATOM 1588 N N . PRO A 1 209 ? -73.159 -0.412 64.376 1.00 58.34 209 PRO A N 1
ATOM 1589 C CA . PRO A 1 209 ? -73.575 -1.077 65.599 1.00 58.34 209 PRO A CA 1
ATOM 1590 C C . PRO A 1 209 ? -74.911 -0.518 66.112 1.00 58.34 209 PRO A C 1
ATOM 1592 O O . PRO A 1 209 ? -74.973 0.614 66.575 1.00 58.34 209 PRO A O 1
ATOM 1595 N N . GLY A 1 210 ? -75.935 -1.376 66.089 1.00 58.53 210 GLY A N 1
ATOM 1596 C CA . GLY A 1 210 ? -77.006 -1.436 67.092 1.00 58.53 210 GLY A CA 1
ATOM 1597 C C . GLY A 1 210 ? -78.175 -0.451 66.981 1.00 58.53 210 GLY A C 1
ATOM 1598 O O . GLY A 1 210 ? -78.038 0.707 67.339 1.00 58.53 210 GLY A O 1
ATOM 1599 N N . ASP A 1 211 ? -79.354 -0.985 66.648 1.00 47.91 211 ASP A N 1
ATOM 1600 C CA . ASP A 1 211 ? -80.602 -0.696 67.372 1.00 47.91 211 ASP A CA 1
ATOM 1601 C C . ASP A 1 211 ? -81.519 -1.935 67.270 1.00 47.91 211 ASP A C 1
ATOM 1603 O O . ASP A 1 211 ? -81.890 -2.370 66.183 1.00 47.91 211 ASP A O 1
ATOM 1607 N N . VAL A 1 212 ? -81.523 -2.775 68.310 1.00 57.12 212 VAL A N 1
ATOM 1608 C CA . VAL A 1 212 ? -82.643 -3.049 69.233 1.00 57.12 212 VAL A CA 1
ATOM 1609 C C . VAL A 1 212 ? -84.066 -3.050 68.651 1.00 57.12 212 VAL A C 1
ATOM 1611 O O . VAL A 1 212 ? -84.605 -2.030 68.246 1.00 57.12 212 VAL A O 1
ATOM 1614 N N . ALA A 1 213 ? -84.699 -4.201 68.897 1.00 53.19 213 ALA A N 1
ATOM 1615 C CA . ALA A 1 213 ? -86.066 -4.376 69.387 1.00 53.19 213 ALA A CA 1
ATOM 1616 C C . ALA A 1 213 ? -87.228 -4.514 68.381 1.00 53.19 213 ALA A C 1
ATOM 1618 O O . ALA A 1 213 ? -87.663 -3.554 67.756 1.00 53.19 213 ALA A O 1
ATOM 1619 N N . SER A 1 214 ? -87.840 -5.702 68.517 1.00 48.25 214 SER A N 1
ATOM 1620 C CA . SER A 1 214 ? -89.238 -6.106 68.262 1.00 48.25 214 SER A CA 1
ATOM 1621 C C . SER A 1 214 ? -89.598 -6.601 66.867 1.00 48.25 214 SER A C 1
ATOM 1623 O O . SER A 1 214 ? -89.597 -5.802 65.912 1.00 48.25 214 SER A O 1
#